Protein AF-A0A096D845-F1 (afdb_monomer_lite)

Foldseek 3Di:
DDDDPDPDDPFQCPDDDDPLVLVVLLVVLLVLLPDPVSLLVVLVVVLVVLPDDDPVLVVLVVVLVVLVVVLVVLVVCVVVVNDDPVSVVSNVVSVVVNVVSVVVNVVSVVVRDDDHSVRSSVVSNVLNPDDCVDPVSSCVSCLQWFDAWADHRFWIWTATLDPPRIDIGGVVVSVVPDPDDDDDDDDDDDDDDDDDDDSPNDDDDDDDSDPSVPPVPPD

Radius of gyration: 27.16 Å; chains: 1; bounding box: 70×55×73 Å

Sequence (219 aa):
MNTKKHKTCTAKHKSVRKIPLENAVVSATMAKVMNDDFVEYIADAVMDLQGKESSELPALRQQLAETERGIENMLNAIQMGIINQSTKQRLDELEERKKEIELHIIQEEIKKPMLSREDVTFWICRFRKLNVSRLEERWRLIDSFVNSVTIFDDYILIAFNYKDGETRLDFSDIESSDLQSVGGPWVSPIRAHPFFNNLQISFESGTEMYYFFLFSAYM

pLDDT: mean 70.37, std 23.32, range [22.81, 98.0]

Organism: NCBI:txid742738

Secondary structure (DSSP, 8-state):
-----------S-S---HHHHHHHHHHHHHHHHH-HHHHHHHHHHHHHHHTSPPTHHHHHHHHHHHHHHHHHHHHHHHHTT---HHHHHHHHHHHHHHHHHHHHHHHHHHTSPPPPHHHHHHHHHHGGG--TTSHHHHHHHHHHHEEEEEE-SS-EEEEESSTT-EEEE-HHHHHTT--------------PPSS--------S------SGGGSTT--

Structure (mmCIF, N/CA/C/O backbone):
data_AF-A0A096D845-F1
#
_entry.id   AF-A0A096D845-F1
#
loop_
_atom_site.group_PDB
_atom_site.id
_atom_site.type_symbol
_atom_site.label_atom_id
_atom_site.label_alt_id
_atom_site.label_comp_id
_atom_site.label_asym_id
_atom_site.label_entity_id
_atom_site.label_seq_id
_atom_site.pdbx_PDB_ins_code
_atom_site.Cartn_x
_atom_site.Cartn_y
_atom_site.Cartn_z
_atom_site.occupancy
_atom_site.B_iso_or_equiv
_atom_site.auth_seq_id
_atom_site.auth_comp_id
_atom_site.auth_asym_id
_atom_site.auth_atom_id
_atom_site.pdbx_PDB_model_num
ATOM 1 N N . MET A 1 1 ? 33.797 -42.023 7.900 1.00 36.41 1 MET A N 1
ATOM 2 C CA . MET A 1 1 ? 34.125 -41.202 6.713 1.00 36.41 1 MET A CA 1
ATOM 3 C C . MET A 1 1 ? 33.089 -40.098 6.602 1.00 36.41 1 MET A C 1
ATOM 5 O O . MET A 1 1 ? 31.912 -40.411 6.518 1.00 36.41 1 MET A O 1
ATOM 9 N N . ASN A 1 2 ? 33.499 -38.833 6.695 1.00 41.31 2 ASN A N 1
ATOM 10 C CA . ASN A 1 2 ? 32.588 -37.688 6.690 1.00 41.31 2 ASN A CA 1
ATOM 11 C C . ASN A 1 2 ? 32.605 -37.056 5.289 1.00 41.31 2 ASN A C 1
ATOM 13 O O . ASN A 1 2 ? 33.520 -36.305 4.954 1.00 41.31 2 ASN A O 1
ATOM 17 N N . THR A 1 3 ? 31.659 -37.431 4.427 1.00 44.62 3 THR A N 1
ATOM 18 C CA . THR A 1 3 ? 31.572 -36.900 3.060 1.00 44.62 3 THR A CA 1
ATOM 19 C C . THR A 1 3 ? 30.919 -35.524 3.098 1.00 44.62 3 THR A C 1
ATOM 21 O O . THR A 1 3 ? 29.693 -35.410 3.154 1.00 44.62 3 THR A O 1
ATOM 24 N N . LYS A 1 4 ? 31.730 -34.462 3.061 1.00 49.72 4 LYS A N 1
ATOM 25 C CA . LYS A 1 4 ? 31.234 -33.110 2.783 1.00 49.72 4 LYS A CA 1
ATOM 26 C C . LYS A 1 4 ? 30.599 -33.120 1.388 1.00 49.72 4 LYS A C 1
ATOM 28 O O . LYS A 1 4 ? 31.308 -33.208 0.389 1.00 49.72 4 LYS A O 1
ATOM 33 N N . LYS A 1 5 ? 29.266 -33.056 1.310 1.00 48.56 5 LYS A N 1
ATOM 34 C CA . LYS A 1 5 ? 28.555 -32.821 0.047 1.00 48.56 5 LYS A CA 1
ATOM 35 C C . LYS A 1 5 ? 28.883 -31.400 -0.416 1.00 48.56 5 LYS A C 1
ATOM 37 O O . LYS A 1 5 ? 28.279 -30.442 0.059 1.00 48.56 5 LYS A O 1
ATOM 42 N N . HIS A 1 6 ? 29.852 -31.254 -1.316 1.00 50.62 6 HIS A N 1
ATOM 43 C CA . HIS A 1 6 ? 30.042 -30.004 -2.044 1.00 50.62 6 HIS A CA 1
ATOM 44 C C . HIS A 1 6 ? 28.824 -29.802 -2.950 1.00 50.62 6 HIS A C 1
ATOM 46 O O . HIS A 1 6 ? 28.624 -30.547 -3.906 1.00 50.62 6 HIS A O 1
ATOM 52 N N . LYS A 1 7 ? 27.977 -28.818 -2.627 1.00 57.47 7 LYS A N 1
ATOM 53 C CA . LYS A 1 7 ? 26.928 -28.352 -3.538 1.00 57.47 7 LYS A CA 1
ATOM 54 C C . LYS A 1 7 ? 27.612 -27.586 -4.672 1.00 57.47 7 LYS A C 1
ATOM 56 O O . LYS A 1 7 ? 27.836 -26.384 -4.567 1.00 57.47 7 LYS A O 1
ATOM 61 N N . THR A 1 8 ? 28.013 -28.288 -5.724 1.00 54.66 8 THR A N 1
ATOM 62 C CA . THR A 1 8 ? 28.521 -27.653 -6.942 1.00 54.66 8 THR A CA 1
ATOM 63 C C . THR A 1 8 ? 27.321 -27.092 -7.697 1.00 54.66 8 THR A C 1
ATOM 65 O O . THR A 1 8 ? 26.507 -27.854 -8.207 1.00 54.66 8 THR A O 1
ATOM 68 N N . CYS A 1 9 ? 27.174 -25.767 -7.739 1.00 55.66 9 CYS A N 1
ATOM 69 C CA . CYS A 1 9 ? 26.164 -25.126 -8.580 1.00 55.66 9 CYS A CA 1
ATOM 70 C C . CYS A 1 9 ? 26.451 -25.465 -10.056 1.00 55.66 9 CYS A C 1
ATOM 72 O O . CYS A 1 9 ? 27.594 -25.322 -10.500 1.00 55.66 9 CYS A O 1
ATOM 74 N N . THR A 1 10 ? 25.452 -25.942 -10.801 1.00 59.28 10 THR A N 1
ATOM 75 C CA . THR A 1 10 ? 25.555 -26.351 -12.218 1.00 59.28 10 THR A CA 1
ATOM 76 C C . THR A 1 10 ? 24.978 -25.327 -13.194 1.00 59.28 10 THR A C 1
ATOM 78 O O . THR A 1 10 ? 24.953 -25.605 -14.387 1.00 59.28 10 THR A O 1
ATOM 81 N N . ALA A 1 11 ? 24.550 -24.158 -12.707 1.00 61.00 11 ALA A N 1
ATOM 82 C CA . ALA A 1 11 ? 24.024 -23.084 -13.545 1.00 61.00 11 ALA A CA 1
ATOM 83 C C . ALA A 1 11 ? 25.035 -22.673 -14.630 1.00 61.00 11 ALA A C 1
ATOM 85 O O . ALA A 1 11 ? 26.245 -22.623 -14.367 1.00 61.00 11 ALA A O 1
ATOM 86 N N . LYS A 1 12 ? 24.543 -22.372 -15.835 1.00 62.72 12 LYS A N 1
ATOM 87 C CA . LYS A 1 12 ? 25.356 -21.921 -16.977 1.00 62.72 12 LYS A CA 1
ATOM 88 C C . LYS A 1 12 ? 25.904 -20.513 -16.735 1.00 62.72 12 LYS A C 1
ATOM 90 O O . LYS A 1 12 ? 27.082 -20.259 -16.976 1.00 6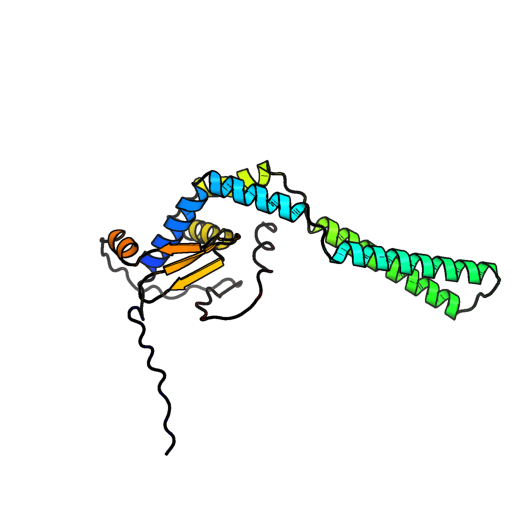2.72 12 LYS A O 1
ATOM 95 N N . HIS A 1 13 ? 25.088 -19.627 -16.163 1.00 61.84 13 HIS A N 1
ATOM 96 C CA . HIS A 1 13 ? 25.433 -18.226 -15.909 1.00 61.84 13 HIS A CA 1
ATOM 97 C C . HIS A 1 13 ? 25.713 -17.972 -14.422 1.00 61.84 13 HIS A C 1
ATOM 99 O O . HIS A 1 13 ? 24.996 -17.255 -13.733 1.00 61.84 13 HIS A O 1
ATOM 105 N N . LYS A 1 14 ? 26.806 -18.555 -13.908 1.00 59.22 14 LYS A N 1
ATOM 106 C CA . LYS A 1 14 ? 27.241 -18.371 -12.502 1.00 59.22 14 LYS A CA 1
ATOM 107 C C . LYS A 1 14 ? 27.693 -16.948 -12.176 1.00 59.22 14 LYS A C 1
ATOM 109 O O . LYS A 1 14 ? 27.788 -16.589 -11.007 1.00 59.22 14 LYS A O 1
ATOM 114 N N . SER A 1 15 ? 28.053 -16.181 -13.200 1.00 60.59 15 SER A N 1
ATOM 115 C CA . SER A 1 15 ? 28.547 -14.815 -13.088 1.00 60.59 15 SER A CA 1
ATOM 116 C C . SER A 1 15 ? 28.015 -14.013 -14.269 1.00 60.59 15 SER A C 1
ATOM 118 O O . SER A 1 15 ? 28.366 -14.290 -15.416 1.00 60.59 15 SER A O 1
ATOM 120 N N . VAL A 1 16 ? 27.149 -13.044 -13.981 1.00 66.94 16 VAL A N 1
ATOM 121 C CA . VAL A 1 16 ? 26.619 -12.084 -14.955 1.00 66.94 16 VAL A CA 1
ATOM 122 C C . VAL A 1 16 ? 27.309 -10.745 -14.721 1.00 66.94 16 VAL A C 1
ATOM 124 O O . VAL A 1 16 ? 27.537 -10.337 -13.579 1.00 66.94 16 VAL A O 1
ATOM 127 N N . ARG A 1 17 ? 27.681 -10.051 -15.801 1.00 72.31 17 ARG A N 1
ATOM 128 C CA . ARG A 1 17 ? 28.326 -8.738 -15.695 1.00 72.31 17 ARG A CA 1
ATOM 129 C C . ARG A 1 17 ? 27.329 -7.720 -15.144 1.00 72.31 17 ARG A C 1
ATOM 131 O O . ARG A 1 17 ? 26.228 -7.578 -15.663 1.00 72.31 17 ARG A O 1
ATOM 138 N N . LYS A 1 18 ? 27.763 -6.979 -14.123 1.00 76.62 18 LYS A N 1
ATOM 139 C CA . LYS A 1 18 ? 26.935 -6.012 -13.392 1.00 76.62 18 LYS A CA 1
ATOM 140 C C . LYS A 1 18 ? 26.349 -4.916 -14.292 1.00 76.62 18 LYS A C 1
ATOM 142 O O . LYS A 1 18 ? 25.142 -4.732 -14.307 1.00 76.62 18 LYS A O 1
ATOM 147 N N . ILE A 1 19 ? 27.192 -4.210 -15.048 1.00 79.88 19 ILE A N 1
ATOM 148 C CA . ILE A 1 19 ? 26.774 -3.013 -15.802 1.00 79.88 19 ILE A CA 1
ATOM 149 C C . ILE A 1 19 ? 25.725 -3.337 -16.886 1.00 79.88 19 ILE A C 1
ATOM 151 O O . ILE A 1 19 ? 24.685 -2.681 -16.885 1.00 79.88 19 ILE A O 1
ATOM 155 N N . PRO A 1 20 ? 25.910 -4.358 -17.752 1.00 77.56 20 PRO A N 1
ATOM 156 C CA . PRO A 1 20 ? 24.896 -4.714 -18.748 1.00 77.56 20 PRO A CA 1
ATOM 157 C C . PRO A 1 20 ? 23.561 -5.123 -18.121 1.00 77.56 20 PRO A C 1
ATOM 159 O O . PRO A 1 20 ? 22.506 -4.736 -18.612 1.00 77.56 20 PRO A O 1
ATOM 162 N N . LEU A 1 21 ? 23.600 -5.845 -16.996 1.00 77.00 21 LEU A N 1
ATOM 163 C CA . LEU A 1 21 ? 22.399 -6.222 -16.254 1.00 77.00 21 LEU A CA 1
ATOM 164 C C . LEU A 1 21 ? 21.657 -4.993 -15.718 1.00 77.00 21 LEU A C 1
ATOM 166 O O . LEU A 1 21 ? 20.456 -4.848 -15.929 1.00 77.00 21 LEU A O 1
ATOM 170 N N . GLU A 1 22 ? 22.371 -4.088 -15.047 1.00 80.06 22 GLU A N 1
ATOM 171 C CA . GLU A 1 22 ? 21.785 -2.857 -14.512 1.00 80.06 22 GLU A CA 1
ATOM 172 C C . GLU A 1 22 ? 21.215 -1.969 -15.625 1.00 80.06 22 GLU A C 1
ATOM 174 O O . GLU A 1 22 ? 20.189 -1.320 -15.424 1.00 80.06 22 GLU A O 1
ATOM 179 N N . ASN A 1 23 ? 21.869 -1.909 -16.788 1.00 84.56 23 ASN A N 1
ATOM 180 C CA . ASN A 1 23 ? 21.381 -1.157 -17.943 1.00 84.56 23 ASN A CA 1
ATOM 181 C C . ASN A 1 23 ? 20.122 -1.808 -18.531 1.00 84.56 23 ASN A C 1
ATOM 183 O O . ASN A 1 23 ? 19.150 -1.106 -18.797 1.00 84.56 23 ASN A O 1
ATOM 187 N N . ALA A 1 24 ? 20.098 -3.136 -18.663 1.00 82.12 24 ALA A N 1
ATOM 188 C CA . ALA A 1 24 ? 18.946 -3.869 -19.181 1.00 82.12 24 ALA A CA 1
ATOM 189 C C . ALA A 1 24 ? 17.704 -3.701 -18.293 1.00 82.12 24 ALA A C 1
ATOM 191 O O . ALA A 1 24 ? 16.625 -3.390 -18.794 1.00 82.12 24 ALA A O 1
ATOM 192 N N . VAL A 1 25 ? 17.861 -3.827 -16.971 1.00 82.25 25 VAL A N 1
ATOM 193 C CA . VAL A 1 25 ? 16.757 -3.653 -16.013 1.00 82.25 25 VAL A CA 1
ATOM 194 C C . VAL A 1 25 ? 16.225 -2.218 -16.040 1.00 82.25 25 VAL A C 1
ATOM 196 O O . VAL A 1 25 ? 15.010 -2.013 -16.088 1.00 82.25 25 VAL A O 1
ATOM 199 N N . VAL A 1 26 ? 17.109 -1.213 -16.060 1.00 87.81 26 VAL A N 1
ATOM 200 C CA . VAL A 1 26 ? 16.708 0.203 -16.143 1.00 87.81 26 VAL A CA 1
ATOM 201 C C . VAL A 1 26 ? 15.976 0.495 -17.450 1.00 87.81 26 VAL A C 1
ATOM 203 O O . VAL A 1 26 ? 14.914 1.113 -17.419 1.00 87.81 26 VAL A O 1
ATOM 206 N N . SER A 1 27 ? 16.492 0.019 -18.583 1.00 89.19 27 SER A N 1
ATOM 207 C CA . SER A 1 27 ? 15.866 0.212 -19.895 1.00 89.19 27 SER A CA 1
ATOM 208 C C . SER A 1 27 ? 14.495 -0.457 -19.982 1.00 89.19 27 SER A C 1
ATOM 210 O O . SER A 1 27 ? 13.534 0.178 -20.414 1.00 89.19 27 SER A O 1
ATOM 212 N N . ALA A 1 28 ? 14.369 -1.702 -19.509 1.00 88.62 28 ALA A N 1
ATOM 213 C CA . ALA A 1 28 ? 13.094 -2.417 -19.476 1.00 88.62 28 ALA A CA 1
ATOM 214 C C . ALA A 1 28 ? 12.063 -1.712 -18.577 1.00 88.62 28 ALA A C 1
ATOM 216 O O . ALA A 1 28 ? 10.896 -1.578 -18.947 1.00 88.62 28 ALA A O 1
ATOM 217 N N . THR A 1 29 ? 12.502 -1.202 -17.424 1.00 87.88 29 THR A N 1
ATOM 218 C CA . THR A 1 29 ? 11.645 -0.446 -16.500 1.00 87.88 29 THR A CA 1
ATOM 219 C C . THR A 1 29 ? 11.201 0.882 -17.111 1.00 87.88 29 THR A C 1
ATOM 221 O O . THR A 1 29 ? 10.021 1.223 -17.061 1.00 87.88 29 THR A O 1
ATOM 224 N N . MET A 1 30 ? 12.115 1.611 -17.757 1.00 91.31 30 MET A N 1
ATOM 225 C CA . MET A 1 30 ? 11.790 2.867 -18.434 1.00 91.31 30 MET A CA 1
ATOM 226 C C . MET A 1 30 ? 10.801 2.651 -19.587 1.00 91.31 30 MET A C 1
ATOM 228 O O . MET A 1 30 ? 9.856 3.423 -19.735 1.00 91.31 30 MET A O 1
ATOM 232 N N . ALA A 1 31 ? 10.964 1.577 -20.365 1.00 91.38 31 ALA A N 1
ATOM 233 C CA . ALA A 1 31 ? 10.034 1.224 -21.437 1.00 91.38 31 ALA A CA 1
ATOM 234 C C . ALA A 1 31 ? 8.608 0.978 -20.915 1.00 91.38 31 ALA A C 1
ATOM 236 O O . ALA A 1 31 ? 7.644 1.394 -21.555 1.00 91.38 31 ALA A O 1
ATOM 237 N N . LYS A 1 32 ? 8.464 0.364 -19.732 1.00 87.94 32 LYS A N 1
ATOM 238 C CA . LYS A 1 32 ? 7.159 0.200 -19.072 1.00 87.94 32 LYS A CA 1
ATOM 239 C C . LYS A 1 32 ? 6.558 1.543 -18.668 1.00 87.94 32 LYS A C 1
ATOM 241 O O . LYS A 1 32 ? 5.426 1.817 -19.032 1.00 87.94 32 LYS A O 1
ATOM 246 N N . VAL A 1 33 ? 7.318 2.404 -17.993 1.00 88.19 33 VAL A N 1
ATOM 247 C CA . VAL A 1 33 ? 6.851 3.734 -17.547 1.00 88.19 33 VAL A CA 1
ATOM 248 C C . VAL A 1 33 ? 6.447 4.649 -18.715 1.00 88.19 33 VAL A C 1
ATOM 250 O O . VAL A 1 33 ? 5.564 5.500 -18.578 1.00 88.19 33 VAL A O 1
ATOM 253 N N . MET A 1 34 ? 7.079 4.482 -19.878 1.00 90.81 34 MET A N 1
ATOM 254 C CA . MET A 1 34 ? 6.725 5.200 -21.107 1.00 90.81 34 MET A CA 1
ATOM 255 C C . MET A 1 34 ? 5.433 4.697 -21.766 1.00 90.81 34 MET A C 1
ATOM 257 O O . MET A 1 34 ? 4.874 5.413 -22.589 1.00 90.81 34 MET A O 1
ATOM 261 N N . ASN A 1 35 ? 4.955 3.499 -21.423 1.00 91.88 35 ASN A N 1
ATOM 262 C CA . ASN A 1 35 ? 3.712 2.952 -21.956 1.00 91.88 35 ASN A CA 1
ATOM 263 C C . ASN A 1 35 ? 2.508 3.545 -21.205 1.00 91.88 35 ASN A C 1
ATOM 265 O O . ASN A 1 35 ? 2.391 3.373 -19.994 1.00 91.88 35 ASN A O 1
ATOM 269 N N . ASP A 1 36 ? 1.611 4.228 -21.918 1.00 90.94 36 ASP A N 1
ATOM 270 C CA . ASP A 1 36 ? 0.414 4.840 -21.332 1.00 90.94 36 ASP A CA 1
ATOM 271 C C . ASP A 1 36 ? -0.554 3.799 -20.745 1.00 90.94 36 ASP A C 1
ATOM 273 O O . ASP A 1 36 ? -1.050 4.009 -19.642 1.00 90.94 36 ASP A O 1
ATOM 277 N N . ASP A 1 37 ? -0.726 2.633 -21.379 1.00 90.50 37 ASP A N 1
ATOM 278 C CA . ASP A 1 37 ? -1.593 1.558 -20.866 1.00 90.50 37 ASP A CA 1
ATOM 279 C C . ASP A 1 37 ? -1.131 1.074 -19.484 1.00 90.50 37 ASP A C 1
ATOM 281 O O . ASP A 1 37 ? -1.932 0.733 -18.615 1.00 90.50 37 ASP A O 1
ATOM 285 N N . PHE A 1 38 ? 0.187 1.062 -19.264 1.00 86.94 38 PHE A N 1
ATOM 286 C CA . PHE A 1 38 ? 0.769 0.698 -17.978 1.00 86.94 38 PHE A CA 1
ATOM 287 C C . PHE A 1 38 ? 0.490 1.753 -16.902 1.00 86.94 38 PHE A C 1
ATOM 289 O O . PHE A 1 38 ? 0.192 1.403 -15.759 1.00 86.94 38 PHE A O 1
ATOM 296 N N . VAL A 1 39 ? 0.573 3.036 -17.261 1.00 87.50 39 VAL A N 1
ATOM 297 C CA . VAL A 1 39 ? 0.268 4.141 -16.343 1.00 87.50 39 VAL A CA 1
ATOM 298 C C . VAL A 1 39 ? -1.205 4.114 -15.946 1.00 87.50 39 VAL A C 1
ATOM 300 O O . VAL A 1 39 ? -1.503 4.177 -14.754 1.00 87.50 39 VAL A O 1
ATOM 303 N N . GLU A 1 40 ? -2.105 3.953 -16.917 1.00 89.81 40 GLU A N 1
ATOM 304 C CA . GLU A 1 40 ? -3.546 3.855 -16.669 1.00 89.81 40 GLU A CA 1
ATOM 305 C C . GLU A 1 40 ? -3.881 2.645 -15.789 1.00 89.81 40 GLU A C 1
ATOM 307 O O . GLU A 1 40 ? -4.635 2.778 -14.826 1.00 89.81 40 GLU A O 1
ATOM 312 N N . TYR A 1 41 ? -3.249 1.494 -16.038 1.00 87.44 41 TYR A N 1
ATOM 313 C CA . TYR A 1 41 ? -3.423 0.305 -15.205 1.00 87.44 41 TYR A CA 1
ATOM 314 C C . TYR A 1 41 ? -3.000 0.533 -13.749 1.00 87.44 41 TYR A C 1
ATOM 316 O O . TYR A 1 41 ? -3.719 0.140 -12.830 1.00 87.44 41 TYR A O 1
ATOM 324 N N . ILE A 1 42 ? -1.840 1.162 -13.507 1.00 81.94 42 ILE A N 1
ATOM 325 C CA . ILE A 1 42 ? -1.421 1.478 -12.134 1.00 81.94 42 ILE A CA 1
ATOM 326 C C . ILE A 1 42 ? -2.407 2.458 -11.501 1.00 81.94 42 ILE A C 1
ATOM 328 O O . ILE A 1 42 ? -2.774 2.275 -10.343 1.00 81.94 42 ILE A O 1
ATOM 332 N N . ALA A 1 43 ? -2.842 3.478 -12.239 1.00 84.06 43 ALA A N 1
ATOM 333 C CA . ALA A 1 43 ? -3.798 4.448 -11.733 1.00 84.06 43 ALA A CA 1
ATOM 334 C C . ALA A 1 43 ? -5.116 3.766 -11.323 1.00 84.06 43 ALA A C 1
ATOM 336 O O . ALA A 1 43 ? -5.576 3.985 -10.204 1.00 84.06 43 ALA A O 1
ATOM 337 N N . ASP A 1 44 ? -5.663 2.869 -12.151 1.00 84.75 44 ASP A N 1
ATOM 338 C CA . ASP A 1 44 ? -6.844 2.058 -11.817 1.00 84.75 44 ASP A CA 1
ATOM 339 C C . ASP A 1 44 ? -6.608 1.199 -10.574 1.00 84.75 44 ASP A C 1
ATOM 341 O O . ASP A 1 44 ? -7.392 1.241 -9.626 1.00 84.75 44 ASP A O 1
ATOM 345 N N . ALA A 1 45 ? -5.487 0.476 -10.530 1.00 80.81 45 ALA A N 1
ATOM 346 C CA . ALA A 1 45 ? -5.153 -0.389 -9.406 1.00 80.81 45 ALA A CA 1
ATOM 347 C C . ALA A 1 45 ? -5.005 0.391 -8.088 1.00 80.81 45 ALA A C 1
ATOM 349 O O . ALA A 1 45 ? -5.440 -0.089 -7.041 1.00 80.81 45 ALA A O 1
ATOM 350 N N . VAL A 1 46 ? -4.416 1.591 -8.117 1.00 78.06 46 VAL A N 1
ATOM 351 C CA . VAL A 1 46 ? -4.286 2.452 -6.931 1.00 78.06 46 VAL A CA 1
ATOM 352 C C . VAL A 1 46 ? -5.654 2.965 -6.483 1.00 78.06 46 VAL A C 1
ATOM 354 O O . VAL A 1 46 ? -5.943 2.893 -5.288 1.00 78.06 46 VAL A O 1
ATOM 357 N N . MET A 1 47 ? -6.517 3.407 -7.405 1.00 80.81 47 MET A N 1
ATOM 358 C CA . MET A 1 47 ? -7.881 3.838 -7.060 1.00 80.81 47 MET A CA 1
ATOM 359 C C . MET A 1 47 ? -8.689 2.687 -6.436 1.00 80.81 47 MET A C 1
ATOM 361 O O . MET A 1 47 ? -9.314 2.859 -5.387 1.00 80.81 47 MET A O 1
ATOM 365 N N . ASP A 1 48 ? -8.603 1.485 -7.012 1.00 79.69 48 ASP A N 1
ATOM 366 C CA . ASP A 1 48 ? -9.248 0.274 -6.490 1.00 79.69 48 ASP A CA 1
ATOM 367 C C . ASP A 1 48 ? -8.725 -0.127 -5.103 1.00 79.69 48 ASP A C 1
ATOM 369 O O . ASP A 1 48 ? -9.467 -0.674 -4.282 1.00 79.69 48 ASP A O 1
ATOM 373 N N . LEU A 1 49 ? -7.438 0.102 -4.828 1.00 72.06 49 LEU A N 1
ATOM 374 C CA . LEU A 1 49 ? -6.840 -0.137 -3.513 1.00 72.06 49 LEU A CA 1
ATOM 375 C C . LEU A 1 49 ? -7.286 0.907 -2.486 1.00 72.06 49 LEU A C 1
ATOM 377 O O . LEU A 1 49 ? -7.550 0.544 -1.340 1.00 72.06 49 LEU A O 1
ATOM 381 N N . GLN A 1 50 ? -7.414 2.176 -2.878 1.00 63.94 50 GLN A N 1
ATOM 382 C CA . GLN A 1 50 ? -7.904 3.240 -1.997 1.00 63.94 50 GLN A CA 1
ATOM 383 C C . GLN A 1 50 ? -9.379 3.065 -1.631 1.00 63.94 50 GLN A C 1
ATOM 385 O O . GLN A 1 50 ? -9.761 3.360 -0.499 1.00 63.94 50 GLN A O 1
ATOM 390 N N . GLY A 1 51 ? -10.186 2.512 -2.540 1.00 64.25 51 GLY A N 1
ATOM 391 C CA . GLY A 1 51 ? -11.583 2.160 -2.275 1.00 64.25 51 GLY A CA 1
ATOM 392 C C . GLY A 1 51 ? -11.776 0.996 -1.293 1.00 64.25 51 GLY A C 1
ATOM 393 O O . GLY A 1 51 ? -12.893 0.769 -0.828 1.00 64.25 51 GLY A O 1
ATOM 394 N N . LYS A 1 52 ? -10.715 0.251 -0.952 1.00 66.06 52 LYS A N 1
ATOM 395 C CA . LYS A 1 52 ? -10.776 -0.858 0.010 1.00 66.06 52 LYS A CA 1
ATOM 396 C C . LYS A 1 52 ? -10.493 -0.350 1.426 1.00 66.06 52 LYS A C 1
ATOM 398 O O . LYS A 1 52 ? -9.405 0.149 1.741 1.00 66.06 52 LYS A O 1
ATOM 403 N N . GLU A 1 53 ? -11.482 -0.500 2.306 1.00 60.19 53 GLU A N 1
ATOM 404 C CA . GLU A 1 53 ? -11.338 -0.174 3.727 1.00 60.19 53 GLU A CA 1
ATOM 405 C C . GLU A 1 53 ? -10.204 -1.002 4.363 1.00 60.19 53 GLU A C 1
ATOM 407 O O . GLU A 1 53 ? -9.945 -2.142 3.974 1.00 60.19 53 GLU A O 1
ATOM 412 N N . SER A 1 54 ? -9.482 -0.403 5.319 1.00 63.59 54 SER A N 1
ATOM 413 C CA . SER A 1 54 ? -8.514 -1.149 6.141 1.00 63.59 54 SER A CA 1
ATOM 414 C C . SER A 1 54 ? -9.298 -2.145 6.991 1.00 63.59 54 SER A C 1
ATOM 416 O O . SER A 1 54 ? -10.317 -1.754 7.552 1.00 63.59 54 SER A O 1
ATOM 418 N N . SER A 1 55 ? -8.842 -3.390 7.144 1.00 66.62 55 SER A N 1
ATOM 419 C CA . SER A 1 55 ? -9.472 -4.341 8.079 1.00 66.62 55 SER A CA 1
ATOM 420 C C . SER A 1 55 ? -9.484 -3.825 9.523 1.00 66.62 55 SER A C 1
ATOM 422 O O . SER A 1 55 ? -10.331 -4.224 10.319 1.00 66.62 55 SER A O 1
ATOM 424 N N . GLU A 1 56 ? -8.569 -2.906 9.836 1.00 77.44 56 GLU A N 1
ATOM 425 C CA . GLU A 1 56 ? -8.359 -2.348 11.169 1.00 77.44 56 GLU A CA 1
ATOM 426 C C . GLU A 1 56 ? -9.423 -1.316 11.570 1.00 77.44 56 GLU A C 1
ATOM 428 O O . GLU A 1 56 ? -9.833 -1.276 12.728 1.00 77.44 56 GLU A O 1
ATOM 433 N N . LEU A 1 57 ? -9.926 -0.501 10.632 1.00 83.62 57 LEU A N 1
ATOM 434 C CA . LEU A 1 57 ? -10.894 0.559 10.952 1.00 83.62 57 LEU A CA 1
ATOM 435 C C . LEU A 1 57 ? -12.234 0.013 11.476 1.00 83.62 57 LEU A C 1
ATOM 437 O O . LEU A 1 57 ? -12.698 0.499 12.512 1.00 83.62 57 LEU A O 1
ATOM 441 N N . PRO A 1 58 ? -12.851 -1.013 10.855 1.00 87.25 58 PRO A N 1
ATOM 442 C CA . PRO A 1 58 ? -14.041 -1.656 11.403 1.00 87.25 58 PRO A CA 1
ATOM 443 C C . PRO A 1 58 ? -13.809 -2.242 12.797 1.00 87.25 58 PRO A C 1
ATOM 445 O O . PRO A 1 58 ? -14.668 -2.108 13.669 1.00 87.25 58 PRO A O 1
ATOM 448 N N . ALA A 1 59 ? -12.644 -2.854 13.031 1.00 90.50 59 ALA A N 1
ATOM 449 C CA . ALA A 1 59 ? -12.300 -3.431 14.326 1.00 90.50 59 ALA A CA 1
ATOM 450 C C . ALA A 1 59 ? -12.170 -2.349 15.412 1.00 90.50 59 ALA A C 1
ATOM 452 O O . ALA A 1 59 ? -12.755 -2.487 16.486 1.00 90.50 59 ALA A O 1
ATOM 453 N N . LEU A 1 60 ? -11.480 -1.242 15.120 1.00 91.56 60 LEU A N 1
ATOM 454 C CA . LEU A 1 60 ? -11.352 -0.103 16.034 1.00 91.56 60 LEU A CA 1
ATOM 455 C C . LEU A 1 60 ? -12.711 0.552 16.331 1.00 91.56 60 LEU A C 1
ATOM 457 O O . LEU A 1 60 ? -13.010 0.852 17.485 1.00 91.56 60 LEU A O 1
ATOM 461 N N . ARG A 1 61 ? -13.576 0.712 15.319 1.00 92.62 61 ARG A N 1
ATOM 462 C CA . ARG A 1 61 ? -14.945 1.234 15.501 1.00 92.62 61 ARG A CA 1
ATOM 463 C C . ARG A 1 61 ? -15.798 0.323 16.382 1.00 92.62 61 ARG A C 1
ATOM 465 O O . ARG A 1 61 ? -16.539 0.812 17.232 1.00 92.62 61 ARG A O 1
ATOM 472 N N . GLN A 1 62 ? -15.668 -0.992 16.221 1.00 94.88 62 GLN A N 1
ATOM 473 C CA . GLN A 1 62 ? -16.344 -1.960 17.080 1.00 94.88 62 GLN A CA 1
ATOM 474 C C . GLN A 1 62 ? -15.851 -1.864 18.534 1.00 94.88 62 GLN A C 1
ATOM 476 O O . GLN A 1 62 ? -16.669 -1.814 19.453 1.00 94.88 62 GLN A O 1
ATOM 481 N N . GLN A 1 63 ? -14.534 -1.772 18.752 1.00 95.31 63 GLN A N 1
ATOM 482 C CA . GLN A 1 63 ? -13.951 -1.597 20.090 1.00 95.31 63 GLN A CA 1
ATOM 483 C C . GLN A 1 63 ? -14.389 -0.284 20.753 1.00 95.31 63 GLN A C 1
ATOM 485 O O . GLN A 1 63 ? -14.653 -0.257 21.960 1.00 95.31 63 GLN A O 1
ATOM 490 N N . LEU A 1 64 ? -14.506 0.797 19.974 1.00 97.50 64 LEU A N 1
ATOM 491 C CA . LEU A 1 64 ? -15.036 2.074 20.446 1.00 97.50 64 LEU A CA 1
ATOM 492 C C . LEU A 1 64 ? -16.484 1.912 20.926 1.00 97.50 64 LEU A C 1
ATOM 494 O O . LEU A 1 64 ? -16.783 2.240 22.073 1.00 97.50 64 LEU A O 1
ATOM 498 N N . ALA A 1 65 ? -17.352 1.315 20.103 1.00 97.50 65 ALA A N 1
ATOM 499 C CA . ALA A 1 65 ? -18.757 1.091 20.445 1.00 97.50 65 ALA A CA 1
ATOM 500 C C . ALA A 1 65 ? -18.935 0.202 21.693 1.00 97.50 65 ALA A C 1
ATOM 502 O O . ALA A 1 65 ? -19.835 0.417 22.507 1.00 97.50 65 ALA A O 1
ATOM 503 N N . GLU A 1 66 ? -18.081 -0.808 21.871 1.00 97.44 66 GLU A N 1
ATOM 504 C CA . GLU A 1 66 ? -18.069 -1.647 23.074 1.00 97.44 66 GLU A CA 1
ATOM 505 C C . GLU A 1 66 ? -17.614 -0.879 24.319 1.00 97.44 66 GLU A C 1
ATOM 507 O O . GLU A 1 66 ? -18.215 -1.026 25.387 1.00 97.44 66 GLU A O 1
ATOM 512 N N . THR A 1 67 ? -16.593 -0.030 24.183 1.00 97.69 67 THR A N 1
ATOM 513 C CA . THR A 1 67 ? -16.087 0.814 25.273 1.00 97.69 67 THR A CA 1
ATOM 514 C C . THR A 1 67 ? -17.133 1.843 25.703 1.00 97.69 67 THR A C 1
ATOM 516 O O . THR A 1 67 ? -17.387 1.987 26.898 1.00 97.69 67 THR A O 1
ATOM 519 N N . GLU A 1 68 ? -17.808 2.493 24.752 1.00 97.75 68 GLU A N 1
ATOM 520 C CA . GLU A 1 68 ? -18.893 3.447 25.018 1.00 97.75 68 GLU A CA 1
ATOM 521 C C . GLU A 1 68 ? -20.077 2.794 25.732 1.00 97.75 68 GLU A C 1
ATOM 523 O O . GLU A 1 68 ? -20.582 3.339 26.713 1.00 97.75 68 GLU A O 1
ATOM 528 N N . ARG A 1 69 ? -20.456 1.578 25.325 1.00 97.81 69 ARG A N 1
ATOM 529 C CA . ARG A 1 69 ? -21.469 0.789 26.039 1.00 97.81 69 ARG A CA 1
ATOM 530 C C . ARG A 1 69 ? -21.024 0.452 27.464 1.00 97.81 69 ARG A C 1
ATOM 532 O O . ARG A 1 69 ? -21.829 0.458 28.391 1.00 97.81 69 ARG A O 1
ATOM 539 N N . GLY A 1 70 ? -19.737 0.161 27.654 1.00 96.50 70 GLY A N 1
ATOM 540 C CA . GLY A 1 70 ? -19.141 -0.017 28.976 1.00 96.50 70 GLY A CA 1
ATOM 541 C C . GLY A 1 70 ? -19.303 1.225 29.854 1.00 96.50 70 GLY A C 1
ATOM 542 O O . GLY A 1 70 ? -19.727 1.104 31.001 1.00 96.50 70 GLY A O 1
ATOM 543 N N . ILE A 1 71 ? -19.019 2.409 29.307 1.00 97.00 71 ILE A N 1
ATOM 544 C CA . ILE A 1 71 ? -19.185 3.697 29.996 1.00 97.00 71 ILE A CA 1
ATOM 545 C C . ILE A 1 71 ? -20.657 3.925 30.356 1.00 97.00 71 ILE A C 1
ATOM 547 O O . ILE A 1 71 ? -20.962 4.215 31.511 1.00 97.00 71 ILE A O 1
ATOM 551 N N . GLU A 1 72 ? -21.577 3.723 29.411 1.00 97.06 72 GLU A N 1
ATOM 552 C CA . GLU A 1 72 ? -23.020 3.859 29.642 1.00 97.06 72 GLU A CA 1
ATOM 553 C C . GLU A 1 72 ? -23.501 2.952 30.786 1.00 97.06 72 GLU A C 1
A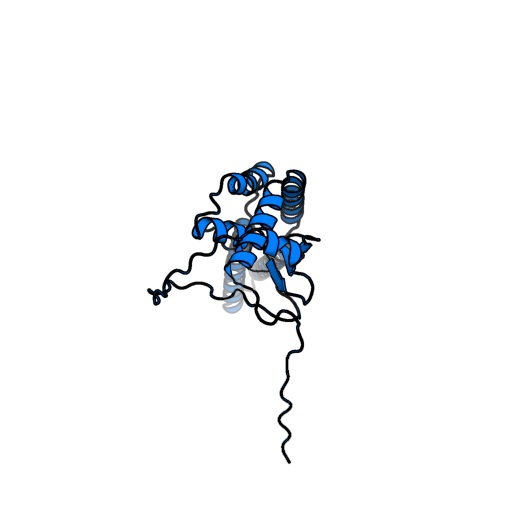TOM 555 O O . GLU A 1 72 ? -24.218 3.395 31.684 1.00 97.06 72 GLU A O 1
ATOM 560 N N . ASN A 1 73 ? -23.029 1.704 30.829 1.00 94.75 73 ASN A N 1
ATOM 561 C CA . ASN A 1 73 ? -23.344 0.775 31.914 1.00 94.75 73 ASN A CA 1
ATOM 562 C C . ASN A 1 73 ? -22.843 1.271 33.279 1.00 94.75 73 ASN A C 1
ATOM 564 O O . ASN A 1 73 ? -23.559 1.156 34.277 1.00 94.75 73 ASN A O 1
ATOM 568 N N . MET A 1 74 ? -21.636 1.841 33.334 1.00 94.56 74 MET A N 1
ATOM 569 C CA . MET A 1 74 ? -21.095 2.423 34.566 1.00 94.56 74 MET A CA 1
ATOM 570 C C . MET A 1 74 ? -21.916 3.637 35.017 1.00 94.56 74 MET A C 1
ATOM 572 O O . MET A 1 74 ? -22.220 3.763 36.204 1.00 94.56 74 MET A O 1
ATOM 576 N N . LEU A 1 75 ? -22.337 4.493 34.083 1.00 93.62 75 LEU A N 1
ATOM 577 C CA . LEU A 1 75 ? -23.200 5.641 34.373 1.00 93.62 75 LEU A CA 1
ATOM 578 C C . LEU A 1 75 ? -24.579 5.204 34.885 1.00 93.62 75 LEU A C 1
ATOM 580 O O . LEU A 1 75 ? -25.077 5.769 35.858 1.00 93.62 75 LEU A O 1
ATOM 584 N N . ASN A 1 76 ? -25.164 4.158 34.302 1.00 94.31 76 ASN A N 1
ATOM 585 C CA . ASN A 1 76 ? -26.428 3.588 34.770 1.00 94.31 76 ASN A CA 1
ATOM 586 C C . ASN A 1 76 ? -26.306 3.021 36.198 1.00 94.31 76 ASN A C 1
ATOM 588 O O . ASN A 1 76 ? -27.177 3.254 37.036 1.00 94.31 76 ASN A O 1
ATOM 592 N N . ALA A 1 77 ? -25.200 2.344 36.526 1.00 90.44 77 ALA A N 1
ATOM 593 C CA . ALA A 1 77 ? -24.943 1.862 37.888 1.00 90.44 77 ALA A CA 1
ATOM 594 C C . ALA A 1 77 ? -24.812 3.014 38.905 1.00 90.44 77 ALA A C 1
ATOM 596 O O . ALA A 1 77 ? -25.338 2.928 40.018 1.00 90.44 77 ALA A O 1
ATOM 597 N N . ILE A 1 78 ? -24.167 4.115 38.507 1.00 90.88 78 ILE A N 1
ATOM 598 C CA . ILE A 1 78 ? -24.057 5.343 39.307 1.00 90.88 78 ILE A CA 1
ATOM 599 C C . ILE A 1 78 ? -25.443 5.951 39.563 1.00 90.88 78 ILE A C 1
ATOM 601 O O . ILE A 1 78 ? -25.741 6.319 40.698 1.00 90.88 78 ILE A O 1
ATOM 605 N N . GLN A 1 79 ? -26.314 6.008 38.549 1.00 89.25 79 GLN A N 1
ATOM 606 C CA . GLN A 1 79 ? -27.691 6.505 38.695 1.00 89.25 79 GLN A CA 1
ATOM 607 C C . GLN A 1 79 ? -28.523 5.665 39.674 1.00 89.25 79 GLN A C 1
ATOM 609 O O . GLN A 1 79 ? -29.347 6.208 40.406 1.00 89.25 79 GLN A O 1
ATOM 614 N N . MET A 1 80 ? -28.273 4.354 39.739 1.00 93.31 80 MET A N 1
ATOM 615 C CA . MET A 1 80 ? -28.884 3.457 40.728 1.00 93.31 80 MET A CA 1
ATOM 616 C C . MET A 1 80 ? -28.293 3.602 42.144 1.00 93.31 80 MET A C 1
ATOM 618 O O . MET A 1 80 ? -28.724 2.905 43.062 1.00 93.31 80 MET A O 1
ATOM 622 N N . GLY A 1 81 ? -27.311 4.487 42.339 1.00 90.12 81 GLY A N 1
ATOM 623 C CA . GLY A 1 81 ? -26.663 4.743 43.626 1.00 90.12 81 GLY A CA 1
ATOM 624 C C . GLY A 1 81 ? -25.478 3.825 43.941 1.00 90.12 81 GLY A C 1
ATOM 625 O O . GLY A 1 81 ? -24.971 3.857 45.062 1.00 90.12 81 GLY A O 1
ATOM 626 N N . ILE A 1 82 ? -25.001 3.019 42.983 1.00 88.25 82 ILE A N 1
ATOM 627 C CA . ILE A 1 82 ? -23.834 2.140 43.162 1.00 88.25 82 ILE A CA 1
ATOM 628 C C . ILE A 1 82 ? -22.561 2.929 42.840 1.00 88.25 82 ILE A C 1
ATOM 630 O O . ILE A 1 82 ? -21.984 2.827 41.757 1.00 88.25 82 ILE A O 1
ATOM 634 N N . ILE A 1 83 ? -22.117 3.740 43.799 1.00 89.88 83 ILE A N 1
ATOM 635 C CA . ILE A 1 83 ? -20.912 4.565 43.668 1.00 89.88 83 ILE A CA 1
ATOM 636 C C . ILE A 1 83 ? -19.900 4.138 44.727 1.00 89.88 83 ILE A C 1
ATOM 638 O O . ILE A 1 83 ? -20.136 4.279 45.926 1.00 89.88 83 ILE A O 1
ATOM 642 N N . ASN A 1 84 ? -18.753 3.628 44.287 1.00 90.62 84 ASN A N 1
ATOM 643 C CA . ASN A 1 84 ? -17.615 3.329 45.149 1.00 90.62 84 ASN A CA 1
ATOM 644 C C . ASN A 1 84 ? -16.293 3.619 44.409 1.00 90.62 84 ASN A C 1
ATOM 646 O O . ASN A 1 84 ? -16.282 4.020 43.241 1.00 90.62 84 ASN A O 1
ATOM 650 N N . GLN A 1 85 ? -15.168 3.422 45.096 1.00 91.81 85 GLN A N 1
ATOM 651 C CA . GLN A 1 85 ? -13.842 3.680 44.532 1.00 91.81 85 GLN A CA 1
ATOM 652 C C . GLN A 1 85 ? -13.542 2.834 43.281 1.00 91.81 85 GLN A C 1
ATOM 654 O O . GLN A 1 85 ? -12.942 3.353 42.342 1.00 91.81 85 GLN A O 1
ATOM 659 N N . SER A 1 86 ? -13.973 1.567 43.235 1.00 89.56 86 SER A N 1
ATOM 660 C CA . SER A 1 86 ? -13.724 0.699 42.078 1.00 89.56 86 SER A CA 1
ATOM 661 C C . SER A 1 86 ? -14.589 1.069 40.871 1.00 89.56 86 SER A C 1
ATOM 663 O O . SER A 1 86 ? -14.100 1.007 39.746 1.00 89.56 86 SER A O 1
ATOM 665 N N . THR A 1 87 ? -15.825 1.539 41.079 1.00 90.75 87 THR A N 1
ATOM 666 C CA . THR A 1 87 ? -16.692 2.081 40.019 1.00 90.75 87 THR A CA 1
ATOM 667 C C . THR A 1 87 ? -16.034 3.285 39.345 1.00 90.75 87 THR A C 1
ATOM 669 O O . THR A 1 87 ? -16.012 3.361 38.118 1.00 90.75 87 THR A O 1
ATOM 672 N N . LYS A 1 88 ? -15.445 4.199 40.133 1.00 92.25 88 LYS A N 1
ATOM 673 C CA . LYS A 1 88 ? -14.718 5.361 39.602 1.00 92.25 88 LYS A CA 1
ATOM 674 C C . LYS A 1 88 ? -13.484 4.938 38.806 1.00 92.25 88 LYS A C 1
ATOM 676 O O . LYS A 1 88 ? -13.345 5.338 37.660 1.00 92.25 88 LYS A O 1
ATOM 681 N N . GLN A 1 89 ? -12.632 4.092 39.388 1.00 94.88 89 GLN A N 1
ATOM 682 C CA . GLN A 1 89 ? -11.421 3.616 38.716 1.00 94.88 89 GLN A CA 1
ATOM 683 C C . GLN A 1 89 ? -11.748 2.943 37.378 1.00 94.88 89 GLN A C 1
ATOM 685 O O . GLN A 1 89 ? -11.081 3.187 36.377 1.00 94.88 89 GLN A O 1
ATOM 690 N N . ARG A 1 90 ? -12.801 2.120 37.342 1.00 94.69 90 ARG A N 1
ATOM 691 C CA . ARG A 1 90 ? -13.214 1.450 36.112 1.00 94.69 90 ARG A CA 1
ATOM 692 C C . ARG A 1 90 ? -13.737 2.426 35.056 1.00 94.69 90 ARG A C 1
ATOM 694 O O . ARG A 1 90 ? -13.501 2.199 33.873 1.00 94.69 90 ARG A O 1
ATOM 701 N N . LEU A 1 91 ? -14.446 3.478 35.466 1.00 96.12 91 LEU A N 1
ATOM 702 C CA . LEU A 1 91 ? -14.886 4.533 34.555 1.00 96.12 91 LEU A CA 1
ATOM 703 C C . LEU A 1 91 ? -13.681 5.287 33.972 1.00 96.12 91 LEU A C 1
ATOM 705 O O . LEU A 1 91 ? -13.598 5.409 32.755 1.00 96.12 91 LEU A O 1
ATOM 709 N N . ASP A 1 92 ? -12.714 5.673 34.811 1.00 96.44 92 ASP A N 1
ATOM 710 C CA . ASP A 1 92 ? -11.476 6.339 34.379 1.00 96.44 92 ASP A CA 1
ATOM 711 C C . ASP A 1 92 ? -10.703 5.475 33.352 1.00 96.44 92 ASP A C 1
ATOM 713 O O . ASP A 1 92 ? -10.257 5.969 32.318 1.00 96.44 92 ASP A O 1
ATOM 717 N N . GLU A 1 93 ? -10.599 4.158 33.582 1.00 97.12 93 GLU A N 1
ATOM 718 C CA . GLU A 1 93 ? -9.976 3.211 32.639 1.00 97.12 93 GLU A CA 1
ATOM 719 C C . GLU A 1 93 ? -10.701 3.129 31.287 1.00 97.12 93 GLU A C 1
ATOM 721 O O . GLU A 1 93 ? -10.064 2.946 30.247 1.00 97.12 93 GLU A O 1
ATOM 726 N N . LEU A 1 94 ? -12.036 3.179 31.294 1.00 98.00 94 LEU A N 1
ATOM 727 C CA . LEU A 1 94 ? -12.836 3.125 30.072 1.00 98.00 94 LEU A CA 1
ATOM 728 C C . LEU A 1 94 ? -12.742 4.436 29.290 1.00 98.00 94 LEU A C 1
ATOM 730 O O . LEU A 1 94 ? -12.625 4.395 28.067 1.00 98.00 94 LEU A O 1
ATOM 734 N N . GLU A 1 95 ? -12.751 5.580 29.975 1.00 97.50 95 GLU A N 1
ATOM 735 C CA . GLU A 1 95 ? -12.561 6.889 29.347 1.00 97.50 95 GLU A CA 1
ATOM 736 C C . GLU A 1 95 ? -11.170 7.027 28.726 1.00 97.50 95 GLU A C 1
ATOM 738 O O . GLU A 1 95 ? -11.041 7.538 27.614 1.00 97.50 95 GLU A O 1
ATOM 743 N N . GLU A 1 96 ? -10.129 6.536 29.399 1.00 97.94 96 GLU A N 1
ATOM 744 C CA . GLU A 1 96 ? -8.776 6.564 28.844 1.00 97.94 96 GLU A CA 1
ATOM 745 C C . GLU A 1 96 ? -8.647 5.642 27.626 1.00 97.94 96 GLU A C 1
ATOM 747 O O . GLU A 1 96 ? -8.144 6.060 26.583 1.00 97.94 96 GLU A O 1
ATOM 752 N N . ARG A 1 97 ? -9.204 4.425 27.703 1.00 96.88 97 ARG A N 1
ATOM 753 C CA . ARG A 1 97 ? -9.248 3.508 26.555 1.00 96.88 97 ARG A CA 1
ATOM 754 C C . ARG A 1 97 ? -10.024 4.100 25.377 1.00 96.88 97 ARG A C 1
ATOM 756 O O . ARG A 1 97 ? -9.621 3.910 24.234 1.00 96.88 97 ARG A O 1
ATOM 763 N N . LYS A 1 98 ? -11.117 4.828 25.632 1.00 97.75 98 LYS A N 1
ATOM 764 C CA . LYS A 1 98 ? -11.866 5.530 24.582 1.00 97.75 98 LYS A CA 1
ATOM 765 C C . LYS A 1 98 ? -10.970 6.531 23.846 1.00 97.75 98 LYS A C 1
ATOM 767 O O . LYS A 1 98 ? -10.908 6.477 22.621 1.00 97.75 98 LYS A O 1
ATOM 772 N N . LYS A 1 99 ? -10.240 7.384 24.573 1.00 97.25 99 LYS A N 1
ATOM 773 C CA . LYS A 1 99 ? -9.313 8.360 23.968 1.00 97.25 99 LYS A CA 1
ATOM 774 C C . LYS A 1 99 ? -8.216 7.683 23.149 1.00 97.25 99 LYS A C 1
ATOM 776 O O . LYS A 1 99 ? -7.879 8.159 22.069 1.00 97.25 99 LYS A O 1
ATOM 781 N N . GLU A 1 100 ? -7.665 6.581 23.656 1.00 96.75 100 GLU A N 1
ATOM 782 C CA . GLU A 1 100 ? -6.645 5.799 22.953 1.00 96.75 100 GLU A CA 1
ATOM 783 C C . GLU A 1 100 ? -7.189 5.261 21.620 1.00 96.75 100 GLU A C 1
ATOM 785 O O . GLU A 1 100 ? -6.591 5.501 20.570 1.00 96.75 100 GLU A O 1
ATOM 790 N N . ILE A 1 101 ? -8.362 4.618 21.630 1.00 95.94 101 ILE A N 1
ATOM 791 C CA . ILE A 1 101 ? -9.001 4.084 20.416 1.00 95.94 101 ILE A CA 1
ATOM 792 C C . ILE A 1 101 ? -9.333 5.204 19.418 1.00 95.94 101 ILE A C 1
ATOM 794 O O . ILE A 1 101 ? -9.065 5.054 18.227 1.00 95.94 101 ILE A O 1
ATOM 798 N N . GLU A 1 102 ? -9.878 6.336 19.875 1.00 95.00 102 GLU A N 1
ATOM 799 C CA . GLU A 1 102 ? -10.168 7.495 19.016 1.00 95.00 102 GLU A CA 1
ATOM 800 C C . GLU A 1 102 ? -8.903 8.028 18.331 1.00 95.00 102 GLU A C 1
ATOM 802 O O . GLU A 1 102 ? -8.905 8.299 17.129 1.00 95.00 102 GLU A O 1
ATOM 807 N N . LEU A 1 103 ? -7.796 8.118 19.071 1.00 93.44 103 LEU A N 1
ATOM 808 C CA . LEU A 1 103 ? -6.507 8.532 18.528 1.00 93.44 103 LEU A CA 1
ATOM 809 C C . LEU A 1 103 ? -5.996 7.535 17.477 1.00 93.44 103 LEU A C 1
ATOM 811 O O . LEU A 1 103 ? -5.513 7.958 16.425 1.00 93.44 103 LEU A O 1
ATOM 815 N N . HIS A 1 104 ? -6.144 6.230 17.715 1.00 88.12 104 HIS A N 1
ATOM 816 C CA . HIS A 1 104 ? -5.788 5.194 16.741 1.00 88.12 104 HIS A CA 1
ATOM 817 C C . HIS A 1 104 ? -6.630 5.261 15.463 1.00 88.12 104 HIS A C 1
ATOM 819 O O . HIS A 1 104 ? -6.076 5.111 14.374 1.00 88.12 104 HIS A O 1
ATOM 825 N N . ILE A 1 105 ? -7.936 5.528 15.574 1.00 88.19 105 ILE A N 1
ATOM 826 C CA . ILE A 1 105 ? -8.816 5.728 14.412 1.00 88.19 105 ILE A CA 1
ATOM 827 C C . ILE A 1 105 ? -8.318 6.910 13.579 1.00 88.19 105 ILE A C 1
ATOM 829 O O . ILE A 1 105 ? -8.094 6.754 12.382 1.00 88.19 105 ILE A O 1
ATOM 833 N N . ILE A 1 106 ? -8.062 8.060 14.211 1.00 85.25 106 ILE A N 1
ATOM 834 C CA . ILE A 1 106 ? -7.561 9.257 13.519 1.00 85.25 106 ILE A CA 1
ATOM 835 C C . ILE A 1 106 ? -6.228 8.967 12.819 1.00 85.25 106 ILE A C 1
ATOM 837 O O . ILE A 1 106 ? -6.033 9.342 11.665 1.00 85.25 106 ILE A O 1
ATOM 841 N N . GLN A 1 107 ? -5.298 8.285 13.493 1.00 81.62 107 GLN A N 1
ATOM 842 C CA . GLN A 1 107 ? -4.017 7.909 12.892 1.00 81.62 107 GLN A CA 1
ATOM 843 C C . GLN A 1 107 ? -4.199 7.013 11.666 1.00 81.62 107 GLN A C 1
ATOM 845 O O . GLN A 1 107 ? -3.538 7.226 10.653 1.00 81.62 107 GLN A O 1
ATOM 850 N N . GLU A 1 108 ? -5.071 6.013 11.753 1.00 77.56 108 GLU A N 1
ATOM 851 C CA . GLU A 1 108 ? -5.333 5.084 10.655 1.00 77.56 108 GLU A CA 1
ATOM 852 C C . GLU A 1 108 ? -6.023 5.776 9.468 1.00 77.56 108 GLU A C 1
ATOM 854 O O . GLU A 1 108 ? -5.681 5.503 8.318 1.00 77.56 108 GLU A O 1
ATOM 859 N N . GLU A 1 109 ? -6.920 6.731 9.727 1.00 73.12 109 GLU A N 1
ATOM 860 C CA . GLU A 1 109 ? -7.542 7.567 8.693 1.00 73.12 109 GLU A CA 1
ATOM 861 C C . GLU A 1 109 ? -6.517 8.496 8.014 1.00 73.12 109 GLU A C 1
ATOM 863 O O . GLU A 1 109 ? -6.530 8.637 6.791 1.00 73.12 109 GLU A O 1
ATOM 868 N N . ILE A 1 110 ? -5.566 9.064 8.767 1.00 68.50 110 ILE A N 1
ATOM 869 C CA . ILE A 1 110 ? -4.486 9.910 8.219 1.00 68.50 110 ILE A CA 1
ATOM 870 C C . ILE A 1 110 ? -3.481 9.098 7.388 1.00 68.50 110 ILE A C 1
ATOM 872 O O . ILE A 1 110 ? -2.955 9.608 6.398 1.00 68.50 110 ILE A O 1
ATOM 876 N N . LYS A 1 111 ? -3.207 7.835 7.750 1.00 64.75 111 LYS A N 1
ATOM 877 C CA . LYS A 1 111 ? -2.280 6.966 6.997 1.00 64.75 111 LYS A CA 1
ATOM 878 C C . LYS A 1 111 ? -2.713 6.721 5.551 1.00 64.75 111 LYS A C 1
ATOM 880 O O . LYS A 1 111 ? -1.872 6.335 4.741 1.00 64.75 111 LYS A O 1
ATOM 885 N N . LYS A 1 112 ? -3.992 6.914 5.219 1.00 62.25 112 LYS A N 1
ATOM 886 C CA . LYS A 1 112 ? -4.528 6.751 3.863 1.00 62.25 112 LYS A CA 1
ATOM 887 C C . LYS A 1 112 ? -4.880 8.113 3.259 1.00 62.25 112 LYS A C 1
ATOM 889 O O . LYS A 1 112 ? -6.066 8.428 3.147 1.00 62.25 112 LYS A O 1
ATOM 894 N N . PRO A 1 113 ? -3.895 8.930 2.834 1.00 57.88 113 PRO A N 1
ATOM 895 C CA . PRO A 1 113 ? -4.216 10.115 2.055 1.00 57.88 113 PRO A CA 1
ATOM 896 C C . PRO A 1 113 ? -4.989 9.684 0.803 1.00 57.88 113 PRO A C 1
ATOM 898 O O . PRO A 1 113 ? -4.596 8.747 0.101 1.00 57.88 113 PRO A O 1
ATOM 901 N N . MET A 1 114 ? -6.114 10.348 0.545 1.00 64.81 114 MET A N 1
ATOM 902 C CA . MET A 1 114 ? -6.856 10.177 -0.700 1.00 64.81 114 MET A CA 1
ATOM 903 C C . MET A 1 114 ? -6.021 10.798 -1.821 1.00 64.81 114 MET A C 1
ATOM 905 O O . MET A 1 114 ? -5.681 11.978 -1.760 1.00 64.81 114 MET A O 1
ATOM 909 N N . LEU A 1 115 ? -5.663 9.991 -2.813 1.00 73.69 115 LEU A N 1
ATOM 910 C CA . LEU A 1 115 ? -4.933 10.428 -3.999 1.00 73.69 115 LEU A CA 1
ATOM 911 C C . LEU A 1 115 ? -5.952 10.530 -5.122 1.00 73.69 115 LEU A C 1
ATOM 913 O O . LEU A 1 115 ? -6.823 9.669 -5.238 1.00 73.69 115 LEU A O 1
ATOM 917 N N . SER A 1 116 ? -5.860 11.572 -5.942 1.00 79.31 116 SER A N 1
ATOM 918 C CA . SER A 1 116 ? -6.631 11.591 -7.180 1.00 79.31 116 SER A CA 1
ATOM 919 C C . SER A 1 116 ? -5.971 10.691 -8.223 1.00 79.31 116 SER A C 1
ATOM 921 O O . SER A 1 116 ? -4.764 10.421 -8.175 1.00 79.31 116 SER A O 1
ATOM 923 N N . ARG A 1 117 ? -6.757 10.242 -9.203 1.00 82.69 117 ARG A N 1
ATOM 924 C CA . ARG A 1 117 ? -6.228 9.513 -10.358 1.00 82.69 117 ARG A CA 1
ATOM 925 C C . ARG A 1 117 ? -5.155 10.335 -11.073 1.00 82.69 117 ARG A C 1
ATOM 927 O O . ARG A 1 117 ? -4.123 9.805 -11.493 1.00 82.69 117 ARG A O 1
ATOM 934 N N . GLU A 1 118 ? -5.407 11.630 -11.208 1.00 84.38 118 GLU A N 1
ATOM 935 C CA . GLU A 1 118 ? -4.530 12.587 -11.865 1.00 84.38 118 GLU A CA 1
ATOM 936 C C . GLU A 1 118 ? -3.190 12.703 -11.132 1.00 84.38 118 GLU A C 1
ATOM 938 O O . GLU A 1 118 ? -2.149 12.709 -11.788 1.00 84.38 118 GLU A O 1
ATOM 943 N N . ASP A 1 119 ? -3.191 12.710 -9.795 1.00 78.19 119 ASP A N 1
ATOM 944 C CA . ASP A 1 119 ? -1.962 12.763 -8.991 1.00 78.19 119 ASP A CA 1
ATOM 945 C C . ASP A 1 119 ? -1.089 11.524 -9.205 1.00 78.19 119 ASP A C 1
ATOM 947 O O . ASP A 1 119 ? 0.124 11.642 -9.396 1.00 78.19 119 ASP A O 1
ATOM 951 N N . VAL A 1 120 ? -1.699 10.333 -9.224 1.00 79.12 120 VAL A N 1
ATOM 952 C CA . VAL A 1 120 ? -0.988 9.067 -9.474 1.00 79.12 120 VAL A CA 1
ATOM 953 C C . VAL A 1 120 ? -0.383 9.067 -10.876 1.00 79.12 120 VAL A C 1
ATOM 955 O O . VAL A 1 120 ? 0.810 8.808 -11.050 1.00 79.12 120 VAL A O 1
ATOM 958 N N . THR A 1 121 ? -1.183 9.433 -11.875 1.00 84.56 121 THR A N 1
ATOM 959 C CA . THR A 1 121 ? -0.757 9.508 -13.279 1.00 84.56 121 THR A CA 1
ATOM 960 C C . THR A 1 121 ? 0.388 10.506 -13.451 1.00 84.56 121 THR A C 1
ATOM 962 O O . THR A 1 121 ? 1.410 10.199 -14.073 1.00 84.56 121 THR A O 1
ATOM 965 N N . PHE A 1 122 ? 0.262 11.691 -12.849 1.00 83.88 122 PHE A N 1
ATOM 966 C CA . PHE A 1 122 ? 1.280 12.734 -12.883 1.00 83.88 122 PHE A CA 1
ATOM 967 C C . PHE A 1 122 ? 2.583 12.283 -12.214 1.00 83.88 122 PHE A C 1
ATOM 969 O O . PHE A 1 122 ? 3.670 12.500 -12.763 1.00 83.88 122 PHE A O 1
ATOM 976 N N . TRP A 1 123 ? 2.484 11.621 -11.059 1.00 85.31 123 TRP A N 1
ATOM 977 C CA . TRP A 1 123 ? 3.635 11.092 -10.335 1.00 85.31 123 TRP A CA 1
ATOM 978 C C . TRP A 1 123 ? 4.408 10.067 -11.174 1.00 85.31 123 TRP A C 1
ATOM 980 O O . TRP A 1 123 ? 5.623 10.209 -11.323 1.00 85.31 123 TRP A O 1
ATOM 990 N N . ILE A 1 124 ? 3.724 9.110 -11.814 1.00 84.94 124 ILE A N 1
ATOM 991 C CA . ILE A 1 124 ? 4.363 8.120 -12.701 1.00 84.94 124 ILE A CA 1
ATOM 992 C C . ILE A 1 124 ? 4.988 8.813 -13.921 1.00 84.94 124 ILE A C 1
ATOM 994 O O . ILE A 1 124 ? 6.145 8.564 -14.270 1.00 84.94 124 ILE A O 1
ATOM 998 N N . CYS A 1 125 ? 4.267 9.747 -14.546 1.00 88.62 125 CYS A N 1
ATOM 999 C CA . CYS A 1 125 ? 4.752 10.475 -15.720 1.00 88.62 125 CYS A CA 1
ATOM 1000 C C . CYS A 1 125 ? 6.012 11.307 -15.442 1.00 88.62 125 CYS A C 1
ATOM 1002 O O . CYS A 1 125 ? 6.795 11.565 -16.361 1.00 88.62 125 CYS A O 1
ATOM 1004 N N . ARG A 1 126 ? 6.265 11.700 -14.187 1.00 87.44 126 ARG A N 1
ATOM 1005 C CA . ARG A 1 126 ? 7.493 12.407 -13.795 1.00 87.44 126 ARG A CA 1
ATOM 1006 C C . ARG A 1 126 ? 8.754 11.599 -14.110 1.00 87.44 126 ARG A C 1
ATOM 1008 O O . ARG A 1 126 ? 9.772 12.189 -14.477 1.00 87.44 126 ARG A O 1
ATOM 1015 N N . PHE A 1 127 ? 8.681 10.270 -14.029 1.00 87.62 127 PHE A N 1
ATOM 1016 C CA . PHE A 1 127 ? 9.815 9.385 -14.297 1.00 87.62 127 PHE A CA 1
ATOM 1017 C C . PHE A 1 127 ? 10.239 9.390 -15.774 1.00 87.62 127 PHE A C 1
ATOM 1019 O O . PHE A 1 127 ? 11.413 9.179 -16.068 1.00 87.62 127 PHE A O 1
ATOM 1026 N N . ARG A 1 128 ? 9.335 9.740 -16.703 1.00 90.06 128 ARG A N 1
ATOM 1027 C CA . ARG A 1 128 ? 9.623 9.813 -18.150 1.00 90.06 128 ARG A CA 1
ATOM 1028 C C . ARG A 1 128 ? 10.682 10.856 -18.511 1.00 90.06 128 ARG A C 1
ATOM 1030 O O . ARG A 1 128 ? 11.297 10.776 -19.568 1.00 90.06 128 ARG A O 1
ATOM 1037 N N . LYS A 1 129 ? 10.886 11.853 -17.648 1.00 87.88 129 LYS A N 1
ATOM 1038 C CA . LYS A 1 129 ? 11.876 12.923 -17.843 1.00 87.88 129 LYS A CA 1
ATOM 1039 C C . LYS A 1 129 ? 13.180 12.682 -17.077 1.00 87.88 129 LYS A C 1
ATOM 1041 O O . LYS A 1 129 ? 14.039 13.560 -17.084 1.00 87.88 129 LYS A O 1
ATOM 1046 N N . LEU A 1 130 ? 13.323 11.543 -16.394 1.00 85.50 130 LEU A N 1
ATOM 1047 C CA . LEU A 1 130 ? 14.537 11.237 -15.643 1.00 85.50 130 LEU A CA 1
ATOM 1048 C C . LEU A 1 130 ? 15.717 10.978 -16.574 1.00 85.50 130 LEU A C 1
ATOM 1050 O O . LEU A 1 130 ? 15.621 10.292 -17.591 1.00 85.50 130 LEU A O 1
ATOM 1054 N N . ASN A 1 131 ? 16.868 11.489 -16.168 1.00 85.06 131 ASN A N 1
ATOM 1055 C CA . ASN A 1 131 ? 18.152 11.191 -16.752 1.00 85.06 131 ASN A CA 1
ATOM 1056 C C . ASN A 1 131 ? 18.735 9.921 -16.118 1.00 85.06 131 ASN A C 1
ATOM 1058 O O . ASN A 1 131 ? 19.446 9.958 -15.110 1.00 85.06 131 ASN A O 1
ATOM 1062 N N . VAL A 1 132 ? 18.517 8.791 -16.791 1.00 83.44 132 VAL A N 1
ATOM 1063 C CA . VAL A 1 132 ? 19.052 7.471 -16.414 1.00 83.44 132 VAL A CA 1
ATOM 1064 C C . VAL A 1 132 ? 20.585 7.376 -16.443 1.00 83.44 132 VAL A C 1
ATOM 1066 O O . VAL A 1 132 ? 21.135 6.351 -16.059 1.00 83.44 132 VAL A O 1
ATOM 1069 N N . SER A 1 133 ? 21.306 8.426 -16.847 1.00 83.06 133 SER A N 1
ATOM 1070 C CA . SER A 1 133 ? 22.768 8.488 -16.696 1.00 83.06 133 SER A CA 1
ATOM 1071 C C . SER A 1 133 ? 23.186 8.772 -15.249 1.00 83.06 133 SER A C 1
ATOM 1073 O O . SER A 1 133 ? 24.316 8.479 -14.859 1.00 83.06 133 SER A O 1
ATOM 1075 N N . ARG A 1 134 ? 22.295 9.355 -14.435 1.00 84.88 134 ARG A N 1
ATOM 1076 C CA . ARG A 1 134 ? 22.567 9.676 -13.030 1.00 84.88 134 ARG A CA 1
ATOM 1077 C C . ARG A 1 134 ? 22.182 8.505 -12.147 1.00 84.88 134 ARG A C 1
ATOM 1079 O O . ARG A 1 134 ? 21.053 8.027 -12.199 1.00 84.88 134 ARG A O 1
ATOM 1086 N N . LEU A 1 135 ? 23.113 8.090 -11.289 1.00 81.38 135 LEU A N 1
ATOM 1087 C CA . LEU A 1 135 ? 22.908 6.963 -10.385 1.00 81.38 135 LEU A CA 1
ATOM 1088 C C . LEU A 1 135 ? 21.637 7.160 -9.542 1.00 81.38 135 LEU A C 1
ATOM 1090 O O . LEU A 1 135 ? 20.737 6.344 -9.625 1.00 81.38 135 LEU A O 1
ATOM 1094 N N . GLU A 1 136 ? 21.492 8.281 -8.840 1.00 81.56 136 GLU A N 1
ATOM 1095 C CA . GLU A 1 136 ? 20.314 8.564 -7.997 1.00 81.56 136 GLU A CA 1
ATOM 1096 C C . GLU A 1 136 ? 18.969 8.409 -8.729 1.00 81.56 136 GLU A C 1
ATOM 1098 O O . GLU A 1 136 ? 18.008 7.887 -8.170 1.00 81.56 136 GLU A O 1
ATOM 1103 N N . GLU A 1 137 ? 18.896 8.828 -9.991 1.00 82.00 137 GLU A N 1
ATOM 1104 C CA . GLU A 1 137 ? 17.668 8.765 -10.786 1.00 82.00 137 GLU A CA 1
ATOM 1105 C C . GLU A 1 137 ? 17.380 7.339 -11.278 1.00 82.00 137 GLU A C 1
ATOM 1107 O O . GLU A 1 137 ? 16.225 6.914 -11.260 1.00 82.00 137 GLU A O 1
ATOM 1112 N N . ARG A 1 138 ? 18.422 6.560 -11.615 1.00 84.88 138 ARG A N 1
ATOM 1113 C CA . ARG A 1 138 ? 18.291 5.111 -11.862 1.00 84.88 138 ARG A CA 1
ATOM 1114 C C . ARG A 1 138 ? 17.761 4.395 -10.628 1.00 84.88 138 ARG A C 1
ATOM 1116 O O . ARG A 1 138 ? 16.864 3.571 -10.746 1.00 84.88 138 ARG A O 1
ATOM 1123 N N . TRP A 1 139 ? 18.310 4.714 -9.459 1.00 83.62 139 TRP A N 1
ATOM 1124 C CA . TRP A 1 139 ? 17.909 4.087 -8.202 1.00 83.62 139 TRP A CA 1
ATOM 1125 C C . TRP A 1 139 ? 16.448 4.375 -7.892 1.00 83.62 139 TRP A C 1
ATOM 1127 O O . TRP A 1 139 ? 15.698 3.434 -7.682 1.00 83.62 139 TRP A O 1
ATOM 1137 N N . ARG A 1 140 ? 16.015 5.639 -7.980 1.00 83.12 140 ARG A N 1
ATOM 1138 C CA . ARG A 1 140 ? 14.601 6.005 -7.793 1.00 83.12 140 ARG A CA 1
ATOM 1139 C C . ARG A 1 140 ? 13.666 5.252 -8.735 1.00 83.12 140 ARG A C 1
ATOM 1141 O O . ARG A 1 140 ? 12.601 4.825 -8.305 1.00 83.12 140 ARG A O 1
ATOM 1148 N N . LEU A 1 141 ? 14.048 5.089 -10.004 1.00 85.06 141 LEU A N 1
ATOM 1149 C CA . LEU A 1 141 ? 13.252 4.344 -10.980 1.00 85.06 141 LEU A CA 1
ATOM 1150 C C . LEU A 1 141 ? 13.106 2.867 -10.583 1.00 85.06 141 LEU A C 1
ATOM 1152 O O . LEU A 1 141 ? 11.997 2.340 -10.591 1.00 85.06 141 LEU A O 1
ATOM 1156 N N . ILE A 1 142 ? 14.210 2.204 -10.231 1.00 85.44 142 ILE A N 1
ATOM 1157 C CA . ILE A 1 142 ? 14.184 0.785 -9.854 1.00 85.44 142 ILE A CA 1
ATOM 1158 C C . ILE A 1 142 ? 13.423 0.581 -8.545 1.00 85.44 142 ILE A C 1
ATOM 1160 O O . ILE A 1 142 ? 12.537 -0.263 -8.498 1.00 85.44 142 ILE A O 1
ATOM 1164 N N . ASP A 1 143 ? 13.712 1.392 -7.532 1.00 82.88 143 ASP A N 1
ATOM 1165 C CA . ASP A 1 143 ? 13.079 1.334 -6.210 1.00 82.88 143 ASP A CA 1
ATOM 1166 C C . ASP A 1 143 ? 11.553 1.510 -6.289 1.00 82.88 143 ASP A C 1
ATOM 1168 O O . ASP A 1 143 ? 10.799 0.850 -5.583 1.00 82.88 143 ASP A O 1
ATOM 1172 N N . SER A 1 144 ? 11.083 2.346 -7.220 1.00 80.50 144 SER A N 1
ATOM 1173 C CA . SER A 1 144 ? 9.650 2.603 -7.392 1.00 80.50 144 SER A CA 1
ATOM 1174 C C . SER A 1 144 ? 8.910 1.445 -8.073 1.00 80.50 144 SER A C 1
ATOM 1176 O O . SER A 1 144 ? 7.809 1.081 -7.658 1.00 80.50 144 SER A O 1
ATOM 1178 N N . PHE A 1 145 ? 9.478 0.858 -9.132 1.00 82.31 145 PHE A N 1
ATOM 1179 C CA . PHE A 1 145 ? 8.725 -0.033 -10.029 1.00 82.31 145 PHE A CA 1
ATOM 1180 C C . PHE A 1 145 ? 9.126 -1.507 -9.958 1.00 82.31 145 PHE A C 1
ATOM 1182 O O . PHE A 1 145 ? 8.327 -2.355 -10.358 1.00 82.31 145 PHE A O 1
ATOM 1189 N N . VAL A 1 146 ? 10.326 -1.835 -9.480 1.00 80.75 146 VAL A N 1
ATOM 1190 C CA . VAL A 1 146 ? 10.856 -3.203 -9.490 1.00 80.75 146 VAL A CA 1
ATOM 1191 C C . VAL A 1 146 ? 10.765 -3.811 -8.095 1.00 80.75 146 VAL A C 1
ATOM 1193 O O . VAL A 1 146 ? 11.280 -3.258 -7.132 1.00 80.75 146 VAL A O 1
ATOM 1196 N N . ASN A 1 147 ? 10.154 -4.989 -8.011 1.00 81.50 147 ASN A N 1
ATOM 1197 C CA . ASN A 1 147 ? 10.095 -5.799 -6.799 1.00 81.50 147 ASN A CA 1
ATOM 1198 C C . ASN A 1 147 ? 11.338 -6.694 -6.680 1.00 81.50 147 ASN A C 1
ATOM 1200 O O . ASN A 1 147 ? 12.016 -6.731 -5.657 1.00 81.50 147 ASN A O 1
ATOM 1204 N N . SER A 1 148 ? 11.658 -7.438 -7.746 1.00 78.69 148 SER A N 1
ATOM 1205 C CA . SER A 1 148 ? 12.829 -8.318 -7.760 1.00 78.69 148 SER A CA 1
ATOM 1206 C C . SER A 1 148 ? 13.356 -8.589 -9.167 1.00 78.69 148 SER A C 1
ATOM 1208 O O . SER A 1 148 ? 12.653 -8.434 -10.166 1.00 78.69 148 SER A O 1
ATOM 1210 N N . VAL A 1 149 ? 14.621 -9.006 -9.232 1.00 74.94 149 VAL A N 1
ATOM 1211 C CA . VAL A 1 149 ? 15.277 -9.464 -10.458 1.00 74.94 149 VAL A CA 1
ATOM 1212 C C . VAL A 1 149 ? 15.849 -10.853 -10.200 1.00 74.94 149 VAL A C 1
ATOM 1214 O O . VAL A 1 149 ? 16.726 -11.023 -9.353 1.00 74.94 149 VAL A O 1
ATOM 1217 N N . THR A 1 150 ? 15.358 -11.849 -10.931 1.00 76.62 150 THR A N 1
ATOM 1218 C CA . THR A 1 150 ? 15.791 -13.245 -10.825 1.00 76.62 150 THR A CA 1
ATOM 1219 C C . THR A 1 150 ? 16.527 -13.657 -12.092 1.00 76.62 150 THR A C 1
ATOM 1221 O O . THR A 1 150 ? 16.034 -13.475 -13.201 1.00 76.62 150 THR A O 1
ATOM 1224 N N . ILE A 1 151 ? 17.721 -14.224 -11.934 1.00 74.69 151 ILE A N 1
ATOM 1225 C CA . ILE A 1 151 ? 18.563 -14.669 -13.047 1.00 74.69 151 ILE A CA 1
ATOM 1226 C C . ILE A 1 151 ? 18.400 -16.184 -13.194 1.00 74.69 151 ILE A C 1
ATOM 1228 O O . ILE A 1 151 ? 18.716 -16.929 -12.266 1.00 74.69 151 ILE A O 1
ATOM 1232 N N . PHE A 1 152 ? 17.921 -16.626 -14.353 1.00 73.62 152 PHE A N 1
ATOM 1233 C CA . PHE A 1 152 ? 17.841 -18.032 -14.746 1.00 73.62 152 PHE A CA 1
ATOM 1234 C C . PHE A 1 152 ? 18.967 -18.382 -15.724 1.00 73.62 152 PHE A C 1
ATOM 1236 O O . PHE A 1 152 ? 19.729 -17.518 -16.150 1.00 73.62 152 PHE A O 1
ATOM 1243 N N . ASP A 1 153 ? 19.085 -19.663 -16.081 1.00 70.12 153 ASP A N 1
ATOM 1244 C CA . ASP A 1 153 ? 20.129 -20.128 -17.002 1.00 70.12 153 ASP A CA 1
ATOM 1245 C C . ASP A 1 153 ? 19.974 -19.576 -18.422 1.00 70.12 153 ASP A C 1
ATOM 1247 O O . ASP A 1 153 ? 20.977 -19.403 -19.100 1.00 70.12 153 ASP A O 1
ATOM 1251 N N . ASP A 1 154 ? 18.752 -19.290 -18.868 1.00 72.25 154 ASP A N 1
ATOM 1252 C CA . ASP A 1 154 ? 18.502 -18.869 -20.251 1.00 72.25 154 ASP A CA 1
ATOM 1253 C C . ASP A 1 154 ? 17.759 -17.516 -20.337 1.00 72.25 154 ASP A C 1
ATOM 1255 O O . ASP A 1 154 ? 17.424 -17.071 -21.426 1.00 72.25 154 ASP A O 1
ATOM 1259 N N . TYR A 1 155 ? 17.439 -16.868 -19.209 1.00 73.19 155 TYR A N 1
ATOM 1260 C CA . TYR A 1 155 ? 16.762 -15.564 -19.191 1.00 73.19 155 TYR A CA 1
ATOM 1261 C C . TYR A 1 155 ? 16.856 -14.865 -17.831 1.00 73.19 155 TYR A C 1
ATOM 1263 O O . TYR A 1 155 ? 17.229 -15.455 -16.819 1.00 73.19 155 TYR A O 1
ATOM 1271 N N . ILE A 1 156 ? 16.443 -13.603 -17.793 1.00 76.00 156 ILE A N 1
ATOM 1272 C CA . ILE A 1 156 ? 16.281 -12.794 -16.589 1.00 76.00 156 ILE A CA 1
ATOM 1273 C C . ILE A 1 156 ? 14.804 -12.457 -16.428 1.00 76.00 156 ILE A C 1
ATOM 1275 O O . ILE A 1 156 ? 14.150 -12.038 -17.379 1.00 76.00 156 ILE A O 1
ATOM 1279 N N . LEU A 1 157 ? 14.273 -12.652 -15.227 1.00 74.12 157 LEU A N 1
ATOM 1280 C CA . LEU A 1 157 ? 12.909 -12.302 -14.862 1.00 74.12 157 LEU A CA 1
ATOM 1281 C C . LEU A 1 157 ? 12.929 -11.044 -13.998 1.00 74.12 157 LEU A C 1
ATOM 1283 O O . LEU A 1 157 ? 13.540 -11.032 -12.932 1.00 74.12 157 LEU A O 1
ATOM 1287 N N . ILE A 1 158 ? 12.257 -9.995 -14.455 1.00 76.88 158 ILE A N 1
ATOM 1288 C CA . ILE A 1 158 ? 12.005 -8.783 -13.679 1.00 76.88 158 ILE A CA 1
ATOM 1289 C C . ILE A 1 158 ? 10.562 -8.855 -13.192 1.00 76.88 158 ILE A C 1
ATOM 1291 O O . ILE A 1 158 ? 9.635 -8.844 -14.004 1.00 76.88 158 ILE A O 1
ATOM 1295 N N . ALA A 1 159 ? 10.388 -8.927 -11.877 1.00 76.19 159 ALA A N 1
ATOM 1296 C CA . ALA A 1 159 ? 9.092 -8.802 -11.233 1.00 76.19 159 ALA A CA 1
ATOM 1297 C C . ALA A 1 159 ? 8.886 -7.343 -10.829 1.00 76.19 159 ALA A C 1
ATOM 1299 O O . ALA A 1 159 ? 9.692 -6.774 -10.091 1.00 76.19 159 ALA A O 1
ATOM 1300 N N . PHE A 1 160 ? 7.812 -6.737 -11.313 1.00 74.75 160 PHE A N 1
ATOM 1301 C CA . PHE A 1 160 ? 7.432 -5.364 -11.020 1.00 74.75 160 PHE A CA 1
ATOM 1302 C C . PHE A 1 160 ? 6.464 -5.286 -9.831 1.00 74.75 160 PHE A C 1
ATOM 1304 O O . PHE A 1 160 ? 5.798 -6.260 -9.485 1.00 74.75 160 PHE A O 1
ATOM 1311 N N . ASN A 1 161 ? 6.347 -4.099 -9.233 1.00 71.88 161 ASN A N 1
ATOM 1312 C CA . ASN A 1 161 ? 5.432 -3.783 -8.130 1.00 71.88 161 ASN A CA 1
ATOM 1313 C C . ASN A 1 161 ? 3.956 -3.666 -8.585 1.00 71.88 161 ASN A C 1
ATOM 1315 O O . ASN A 1 161 ? 3.265 -2.716 -8.228 1.00 71.88 161 ASN A O 1
ATOM 1319 N N . TYR A 1 162 ? 3.457 -4.599 -9.404 1.00 69.44 162 TYR A N 1
ATOM 1320 C CA . TYR A 1 162 ? 2.041 -4.686 -9.782 1.00 69.44 162 TYR A CA 1
ATOM 1321 C C . TYR A 1 162 ? 1.645 -6.110 -10.201 1.00 69.44 162 TYR A C 1
ATOM 1323 O O . TYR A 1 162 ? 2.487 -6.931 -10.565 1.00 69.44 162 TYR A O 1
ATOM 1331 N N . LYS A 1 163 ? 0.343 -6.415 -10.137 1.00 56.47 163 LYS A N 1
ATOM 1332 C CA . LYS A 1 163 ? -0.189 -7.749 -10.453 1.00 56.47 163 LYS A CA 1
ATOM 1333 C C . LYS A 1 163 ? 0.053 -8.097 -11.929 1.00 56.47 163 LYS A C 1
ATOM 1335 O O . LYS A 1 163 ? -0.212 -7.261 -12.787 1.00 56.47 163 LYS A O 1
ATOM 1340 N N . ASP A 1 164 ? 0.546 -9.312 -12.184 1.00 59.34 164 ASP A N 1
ATOM 1341 C CA . ASP A 1 164 ? 0.948 -9.834 -13.504 1.00 59.34 164 ASP A CA 1
ATOM 1342 C C . ASP A 1 164 ? 2.130 -9.078 -14.157 1.00 59.34 164 ASP A C 1
ATOM 1344 O O . ASP A 1 164 ? 2.403 -9.210 -15.351 1.00 59.34 164 ASP A O 1
ATOM 1348 N N . GLY A 1 165 ? 2.873 -8.299 -13.363 1.00 62.09 165 GLY A N 1
ATOM 1349 C CA . GLY A 1 165 ? 4.037 -7.531 -13.791 1.00 62.09 165 GLY A CA 1
ATOM 1350 C C . GLY A 1 165 ? 5.309 -8.362 -13.912 1.00 62.09 165 GLY A C 1
ATOM 1351 O O . GLY A 1 165 ? 6.309 -8.044 -13.280 1.00 62.09 165 GLY A O 1
ATOM 1352 N N . GLU A 1 166 ? 5.300 -9.416 -14.717 1.00 65.25 166 GLU A N 1
ATOM 1353 C CA . GLU A 1 166 ? 6.506 -10.180 -15.037 1.00 65.25 166 GLU A CA 1
ATOM 1354 C C . GLU A 1 166 ? 7.029 -9.780 -16.417 1.00 65.25 166 GLU A C 1
ATOM 1356 O O . GLU A 1 166 ? 6.293 -9.722 -17.401 1.00 65.25 166 GLU A O 1
ATOM 1361 N N . THR A 1 167 ? 8.319 -9.460 -16.515 1.00 71.88 167 THR A N 1
ATOM 1362 C CA . THR A 1 167 ? 8.983 -9.256 -17.809 1.00 71.88 167 THR A CA 1
ATOM 1363 C C . THR A 1 167 ? 10.206 -10.140 -17.897 1.00 71.88 167 THR A C 1
ATOM 1365 O O . THR A 1 167 ? 11.093 -10.095 -17.047 1.00 71.88 167 THR A O 1
ATOM 1368 N N . ARG A 1 168 ? 10.242 -10.944 -18.956 1.00 70.25 168 ARG A N 1
ATOM 1369 C CA . ARG A 1 168 ? 11.366 -11.806 -19.290 1.00 70.25 168 ARG A CA 1
ATOM 1370 C C . ARG A 1 168 ? 12.292 -11.085 -20.264 1.00 70.25 168 ARG A C 1
ATOM 1372 O O . ARG A 1 168 ? 11.830 -10.582 -21.283 1.00 70.25 168 ARG A O 1
ATOM 1379 N N . LEU A 1 169 ? 13.582 -11.080 -19.958 1.00 68.06 169 LEU A N 1
ATOM 1380 C CA . LEU A 1 169 ? 14.653 -10.616 -20.836 1.00 68.06 169 LEU A CA 1
ATOM 1381 C C . LEU A 1 169 ? 15.556 -11.795 -21.190 1.00 68.06 169 LEU A C 1
ATOM 1383 O O . LEU A 1 169 ? 15.949 -12.546 -20.299 1.00 68.06 169 LEU A O 1
ATOM 1387 N N . ASP A 1 170 ? 15.894 -11.963 -22.464 1.00 71.44 170 ASP A N 1
ATOM 1388 C CA . ASP A 1 170 ? 16.896 -12.945 -22.882 1.00 71.44 170 ASP A CA 1
ATOM 1389 C C . ASP A 1 170 ? 18.308 -12.350 -22.737 1.00 71.44 170 ASP A C 1
ATOM 1391 O O . ASP A 1 170 ? 18.515 -11.142 -22.872 1.00 71.44 170 ASP A O 1
ATOM 1395 N N . PHE A 1 171 ? 19.306 -13.188 -22.467 1.00 65.44 171 PHE A N 1
ATOM 1396 C CA . PHE A 1 171 ? 20.700 -12.756 -22.403 1.00 65.44 171 PHE A CA 1
ATOM 1397 C C . PHE A 1 171 ? 21.215 -12.239 -23.749 1.00 65.44 171 PHE A C 1
ATOM 1399 O O . PHE A 1 171 ? 22.044 -11.327 -23.762 1.00 65.44 171 PHE A O 1
ATOM 1406 N N . SER A 1 172 ? 20.696 -12.748 -24.872 1.00 65.69 172 SER A N 1
ATOM 1407 C CA . SER A 1 172 ? 21.039 -12.239 -26.208 1.00 65.69 172 SER A CA 1
ATOM 1408 C C . SER A 1 172 ? 20.732 -10.747 -26.369 1.00 65.69 172 SER A C 1
ATOM 1410 O O . SER A 1 172 ? 21.489 -10.016 -27.011 1.00 65.69 172 SER A O 1
ATOM 1412 N N . ASP A 1 173 ? 19.658 -10.275 -25.737 1.00 62.84 173 ASP A N 1
ATOM 1413 C CA . ASP A 1 173 ? 19.206 -8.885 -25.834 1.00 62.84 173 ASP A CA 1
ATOM 1414 C C . ASP A 1 173 ? 20.093 -7.951 -24.993 1.00 62.84 173 ASP A C 1
ATOM 1416 O O . ASP A 1 173 ? 20.307 -6.786 -25.338 1.00 62.84 173 ASP A O 1
ATOM 1420 N N . ILE A 1 174 ? 20.693 -8.491 -23.929 1.00 60.78 174 ILE A N 1
ATOM 1421 C CA . ILE A 1 174 ? 21.612 -7.789 -23.024 1.00 60.78 174 ILE A CA 1
ATOM 1422 C C . ILE A 1 174 ? 23.003 -7.647 -23.658 1.00 60.78 174 ILE A C 1
ATOM 1424 O O . ILE A 1 174 ? 23.633 -6.596 -23.541 1.00 60.78 174 ILE A O 1
ATOM 1428 N N . GLU A 1 175 ? 23.487 -8.683 -24.350 1.00 56.66 175 GLU A N 1
ATOM 1429 C CA . GLU A 1 175 ? 24.819 -8.692 -24.978 1.00 56.66 175 GLU A CA 1
ATOM 1430 C C . GLU A 1 175 ? 24.915 -7.787 -26.216 1.00 56.66 175 GLU A C 1
ATOM 1432 O O . GLU A 1 175 ? 25.994 -7.279 -26.527 1.00 56.66 175 GLU A O 1
ATOM 1437 N N . SER A 1 176 ? 23.791 -7.526 -26.888 1.00 51.84 176 SER A N 1
ATOM 1438 C CA . SER A 1 176 ? 23.734 -6.639 -28.059 1.00 51.84 176 SER A CA 1
ATOM 1439 C C . SER A 1 176 ? 23.887 -5.146 -27.723 1.00 51.84 176 SER A C 1
ATOM 1441 O O . SER A 1 176 ? 24.204 -4.351 -28.608 1.00 51.84 176 SER A O 1
ATOM 1443 N N . SER A 1 177 ? 23.682 -4.763 -26.455 1.00 46.66 177 SER A N 1
ATOM 1444 C CA . SER A 1 177 ? 23.437 -3.367 -26.071 1.00 46.66 177 SER A CA 1
ATOM 1445 C C . SER A 1 177 ? 24.661 -2.594 -25.561 1.00 46.66 177 SER A C 1
ATOM 1447 O O . SER A 1 177 ? 24.543 -1.392 -25.378 1.00 46.66 177 SER A O 1
ATOM 1449 N N . ASP A 1 178 ? 25.838 -3.210 -25.373 1.00 41.78 178 ASP A N 1
ATOM 1450 C CA . ASP A 1 178 ? 27.047 -2.492 -24.920 1.00 41.78 178 ASP A CA 1
ATOM 1451 C C . ASP A 1 178 ? 28.354 -3.188 -25.368 1.00 41.78 178 ASP A C 1
ATOM 1453 O O . ASP A 1 178 ? 28.969 -3.965 -24.632 1.00 41.78 178 ASP A O 1
ATOM 1457 N N . LEU A 1 179 ? 28.843 -2.855 -26.569 1.00 41.75 179 LEU A N 1
ATOM 1458 C CA . LEU A 1 179 ? 30.239 -3.080 -26.973 1.00 41.75 179 LEU A CA 1
ATOM 1459 C C . LEU A 1 179 ? 30.930 -1.732 -27.218 1.00 41.75 179 LEU A C 1
ATOM 1461 O O . LEU A 1 179 ? 31.206 -1.364 -28.353 1.00 41.75 179 LEU A O 1
ATOM 1465 N N . GLN A 1 180 ? 31.270 -1.019 -26.140 1.00 36.12 180 GLN A N 1
ATOM 1466 C CA . GLN A 1 180 ? 32.541 -0.292 -26.075 1.00 36.12 180 GLN A CA 1
ATOM 1467 C C . GLN A 1 180 ? 33.208 -0.479 -24.710 1.00 36.12 180 GLN A C 1
ATOM 1469 O O . GLN A 1 180 ? 32.807 0.042 -23.674 1.00 36.12 180 GLN A O 1
ATOM 1474 N N . SER A 1 181 ? 34.264 -1.284 -24.766 1.00 50.94 181 SER A N 1
ATOM 1475 C CA . SER A 1 181 ? 35.265 -1.514 -23.740 1.00 50.94 181 SER A CA 1
ATOM 1476 C C . SER A 1 181 ? 36.061 -0.239 -23.462 1.00 50.94 181 SER A C 1
ATOM 1478 O O . SER A 1 181 ? 36.812 0.193 -24.332 1.00 50.94 181 SER A O 1
ATOM 1480 N N . VAL A 1 182 ? 36.030 0.257 -22.225 1.00 34.94 182 VAL A N 1
ATOM 1481 C CA . VAL A 1 182 ? 37.190 0.918 -21.608 1.00 34.94 182 VAL A CA 1
ATOM 1482 C C . VAL A 1 182 ? 37.291 0.502 -20.140 1.00 34.94 182 VAL A C 1
ATOM 1484 O O . VAL 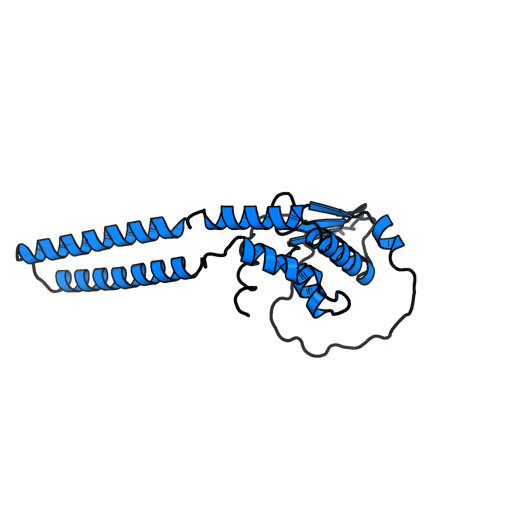A 1 182 ? 36.386 0.724 -19.340 1.00 34.94 182 VAL A O 1
ATOM 1487 N N . GLY A 1 183 ? 38.394 -0.164 -19.791 1.00 43.69 183 GLY A N 1
ATOM 1488 C CA . GLY A 1 183 ? 38.737 -0.469 -18.406 1.00 43.69 183 GLY A CA 1
ATOM 1489 C C . GLY A 1 183 ? 39.056 0.815 -17.642 1.00 43.69 183 GLY A C 1
ATOM 1490 O O . GLY A 1 183 ? 39.883 1.607 -18.089 1.00 43.69 183 GLY A O 1
ATOM 1491 N N . GLY A 1 184 ? 38.407 1.009 -16.494 1.00 27.70 184 GLY A N 1
ATOM 1492 C CA . GLY A 1 184 ? 38.680 2.098 -15.553 1.00 27.70 184 GLY A CA 1
ATOM 1493 C C . GLY A 1 184 ? 39.101 1.556 -14.179 1.00 27.70 184 GLY A C 1
ATOM 1494 O O . GLY A 1 184 ? 38.665 0.462 -13.812 1.00 27.70 184 GLY A O 1
ATOM 1495 N N . PRO A 1 185 ? 39.969 2.262 -13.427 1.00 29.67 185 PRO A N 1
ATOM 1496 C CA . PRO A 1 185 ? 40.662 1.709 -12.268 1.00 29.67 185 PRO A CA 1
ATOM 1497 C C . PRO A 1 185 ? 39.782 1.622 -11.017 1.00 29.67 185 PRO A C 1
ATOM 1499 O O . PRO A 1 185 ? 38.838 2.387 -10.829 1.00 29.67 185 PRO A O 1
ATOM 1502 N N . TRP A 1 186 ? 40.159 0.693 -10.135 1.00 34.00 186 TRP A N 1
ATOM 1503 C CA . TRP A 1 186 ? 39.601 0.509 -8.797 1.00 34.00 186 TRP A CA 1
ATOM 1504 C C . TRP A 1 186 ? 39.703 1.791 -7.959 1.00 34.00 186 TRP A C 1
ATOM 1506 O O . TRP A 1 186 ? 40.799 2.320 -7.774 1.00 34.00 186 TRP A O 1
ATOM 1516 N N . VAL A 1 187 ? 38.581 2.234 -7.384 1.00 30.05 187 VAL A N 1
ATOM 1517 C CA . VAL A 1 187 ? 38.560 3.257 -6.330 1.00 30.05 187 VAL A CA 1
ATOM 1518 C C . VAL A 1 187 ? 37.856 2.688 -5.096 1.00 30.05 187 VAL A C 1
ATOM 1520 O O . VAL A 1 187 ? 36.721 2.222 -5.163 1.00 30.05 187 VAL A O 1
ATOM 1523 N N . SER A 1 188 ? 38.590 2.686 -3.983 1.00 26.70 188 SER A N 1
ATOM 1524 C CA . SER A 1 188 ? 38.219 2.207 -2.644 1.00 26.70 188 SER A CA 1
ATOM 1525 C C . SER A 1 188 ? 37.108 3.053 -1.978 1.00 26.70 188 SER A C 1
ATOM 1527 O O . SER A 1 188 ? 36.829 4.165 -2.426 1.00 26.70 188 SER A O 1
ATOM 1529 N N . PRO A 1 189 ? 36.459 2.551 -0.905 1.00 28.11 189 PRO A N 1
ATOM 1530 C CA . PRO A 1 189 ? 35.123 2.969 -0.494 1.00 28.11 189 PRO A CA 1
ATOM 1531 C C . PRO A 1 189 ? 35.147 4.219 0.389 1.00 28.11 189 PRO A C 1
ATOM 1533 O O . PRO A 1 189 ? 35.861 4.274 1.390 1.00 28.11 189 PRO A O 1
ATOM 1536 N N . ILE A 1 190 ? 34.303 5.200 0.070 1.00 27.56 190 ILE A N 1
ATOM 1537 C CA . ILE A 1 190 ? 34.016 6.324 0.964 1.00 27.56 190 ILE A CA 1
ATOM 1538 C C . ILE A 1 190 ? 32.631 6.101 1.580 1.00 27.56 190 ILE A C 1
ATOM 1540 O O . ILE A 1 190 ? 31.620 6.123 0.889 1.00 27.56 190 ILE A O 1
ATOM 1544 N N . ARG A 1 191 ? 32.662 5.817 2.890 1.00 24.55 191 ARG A N 1
ATOM 1545 C CA . ARG A 1 191 ? 31.611 5.886 3.923 1.00 24.55 191 ARG A CA 1
ATOM 1546 C C . ARG A 1 191 ? 30.150 5.900 3.446 1.00 24.55 191 ARG A C 1
ATOM 1548 O O . ARG A 1 191 ? 29.611 6.928 3.051 1.00 24.55 191 ARG A O 1
ATOM 1555 N N . ALA A 1 192 ? 29.503 4.753 3.640 1.00 28.08 192 ALA A N 1
ATOM 1556 C CA . ALA A 1 192 ? 28.059 4.583 3.622 1.00 28.08 192 ALA A CA 1
ATOM 1557 C C . ALA A 1 192 ? 27.368 5.530 4.621 1.00 28.08 192 ALA A C 1
ATOM 1559 O O . ALA A 1 192 ? 27.710 5.539 5.806 1.00 28.08 192 ALA A O 1
ATOM 1560 N N . HIS A 1 193 ? 26.367 6.273 4.147 1.00 23.00 193 HIS A N 1
ATOM 1561 C CA . HIS A 1 193 ? 25.258 6.688 4.998 1.00 23.00 193 HIS A CA 1
ATOM 1562 C C . HIS A 1 193 ? 24.263 5.521 5.082 1.00 23.00 193 HIS A C 1
ATOM 1564 O O . HIS A 1 193 ? 24.047 4.836 4.079 1.00 23.00 193 HIS A O 1
ATOM 1570 N N . PRO A 1 194 ? 23.726 5.231 6.277 1.00 28.78 194 PRO A N 1
ATOM 1571 C CA . PRO A 1 194 ? 22.892 4.067 6.494 1.00 28.78 194 PRO A CA 1
ATOM 1572 C C . PRO A 1 194 ? 21.541 4.321 5.834 1.00 28.78 194 PRO A C 1
ATOM 1574 O O . PRO A 1 194 ? 21.029 5.428 5.914 1.00 28.78 194 PRO A O 1
ATOM 1577 N N . PHE A 1 195 ? 21.012 3.321 5.145 1.00 26.89 195 PHE A N 1
ATOM 1578 C CA . PHE A 1 195 ? 19.667 2.771 5.319 1.00 26.89 195 PHE A CA 1
ATOM 1579 C C . PHE A 1 195 ? 19.346 1.963 4.057 1.00 26.89 195 PHE A C 1
ATOM 1581 O O . PHE A 1 195 ? 19.113 2.505 2.985 1.00 26.89 195 PHE A O 1
ATOM 1588 N N . PHE A 1 196 ? 19.399 0.641 4.251 1.00 30.09 196 PHE A N 1
ATOM 1589 C CA . PHE A 1 196 ? 19.053 -0.445 3.330 1.00 30.09 196 PHE A CA 1
ATOM 1590 C C . PHE A 1 196 ? 20.102 -0.845 2.277 1.00 30.09 196 PHE A C 1
ATOM 1592 O O . PHE A 1 196 ? 19.954 -0.686 1.071 1.00 30.09 196 PHE A O 1
ATOM 1599 N N . ASN A 1 197 ? 21.133 -1.546 2.767 1.00 27.36 197 ASN A N 1
ATOM 1600 C CA . ASN A 1 197 ? 21.564 -2.773 2.093 1.00 27.36 197 ASN A CA 1
ATOM 1601 C C . ASN A 1 197 ? 20.347 -3.704 1.994 1.00 27.36 197 ASN A C 1
ATOM 1603 O O . ASN A 1 197 ? 19.777 -4.007 3.040 1.00 27.36 197 ASN A O 1
ATOM 1607 N N . ASN A 1 198 ? 19.976 -4.137 0.785 1.00 26.91 198 ASN A N 1
ATOM 1608 C CA . ASN A 1 198 ? 19.600 -5.521 0.440 1.00 26.91 198 ASN A CA 1
ATOM 1609 C C . ASN A 1 198 ? 18.870 -5.571 -0.916 1.00 26.91 198 ASN A C 1
ATOM 1611 O O . ASN A 1 198 ? 17.661 -5.766 -0.972 1.00 26.91 198 ASN A O 1
ATOM 1615 N N . LEU A 1 199 ? 19.616 -5.521 -2.028 1.00 31.06 199 LEU A N 1
ATOM 1616 C CA . LEU A 1 199 ? 19.199 -6.267 -3.221 1.00 31.06 199 LEU A CA 1
ATOM 1617 C C . LEU A 1 199 ? 19.524 -7.738 -2.930 1.00 31.06 199 LEU A C 1
ATOM 1619 O O . LEU A 1 199 ? 20.609 -8.232 -3.245 1.00 31.06 199 LEU A O 1
ATOM 1623 N N . GLN A 1 200 ? 18.637 -8.407 -2.196 1.00 27.59 200 GLN A N 1
ATOM 1624 C CA . GLN A 1 200 ? 18.830 -9.804 -1.843 1.00 27.59 200 GLN A CA 1
ATOM 1625 C C . GLN A 1 200 ? 18.492 -10.654 -3.068 1.00 27.59 200 GLN A C 1
ATOM 1627 O O . GLN A 1 200 ? 17.327 -10.936 -3.334 1.00 27.59 200 GLN A O 1
ATOM 1632 N N . ILE A 1 201 ? 19.518 -11.067 -3.820 1.00 27.80 201 ILE A N 1
ATOM 1633 C CA . ILE A 1 201 ? 19.407 -12.165 -4.787 1.00 27.80 201 ILE A CA 1
ATOM 1634 C C . ILE A 1 201 ? 19.060 -13.415 -3.966 1.00 27.80 201 ILE A C 1
ATOM 1636 O O . ILE A 1 201 ? 19.944 -14.076 -3.421 1.00 27.80 201 ILE A O 1
ATOM 1640 N N . SER A 1 202 ? 17.767 -13.684 -3.801 1.00 24.39 202 SER A N 1
ATOM 1641 C CA . SER A 1 202 ? 17.256 -14.801 -3.007 1.00 24.39 202 SER A CA 1
ATOM 1642 C C . SER A 1 202 ? 16.614 -15.830 -3.930 1.00 24.39 202 SER A C 1
ATOM 1644 O O . SER A 1 202 ? 15.743 -15.500 -4.730 1.00 24.39 202 SER A O 1
ATOM 1646 N N . PHE A 1 203 ? 17.052 -17.082 -3.801 1.00 22.81 203 PHE A N 1
ATOM 1647 C CA . PHE A 1 203 ? 16.311 -18.253 -4.264 1.00 22.81 203 PHE A CA 1
ATOM 1648 C C . PHE A 1 203 ? 15.054 -18.427 -3.389 1.00 22.81 203 PHE A C 1
ATOM 1650 O O . PHE A 1 203 ? 15.140 -18.246 -2.177 1.00 22.81 203 PHE A O 1
ATOM 1657 N N . GLU A 1 204 ? 13.926 -18.750 -4.030 1.00 25.27 204 GLU A N 1
ATOM 1658 C CA . GLU A 1 204 ? 12.583 -19.065 -3.497 1.00 25.27 204 GLU A CA 1
ATOM 1659 C C . GLU A 1 204 ? 12.410 -19.205 -1.970 1.00 25.27 204 GLU A C 1
ATOM 1661 O O . GLU A 1 204 ? 12.949 -20.115 -1.340 1.00 25.27 204 GLU A O 1
ATOM 1666 N N . SER A 1 205 ? 11.509 -18.402 -1.393 1.00 26.61 205 SER A N 1
ATOM 1667 C CA . SER A 1 205 ? 10.180 -18.839 -0.909 1.00 26.61 205 SER A CA 1
ATOM 1668 C C . SER A 1 205 ? 9.557 -17.798 0.038 1.00 26.61 205 SER A C 1
ATOM 1670 O O . SER A 1 205 ? 10.191 -17.375 0.994 1.00 26.61 205 SER A O 1
ATOM 1672 N N . GLY A 1 206 ? 8.289 -17.449 -0.212 1.00 26.86 206 GLY A N 1
ATOM 1673 C CA . GLY 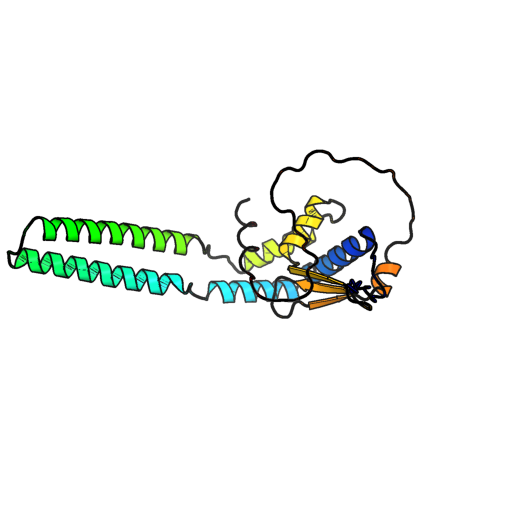A 1 206 ? 7.332 -17.012 0.814 1.00 26.86 206 GLY A CA 1
ATOM 1674 C C . GLY A 1 206 ? 7.393 -15.560 1.311 1.00 26.86 206 GLY A C 1
ATOM 1675 O O . GLY A 1 206 ? 8.300 -15.189 2.038 1.00 26.86 206 GLY A O 1
ATOM 1676 N N . THR A 1 207 ? 6.311 -14.826 1.007 1.00 31.17 207 THR A N 1
ATOM 1677 C CA . THR A 1 207 ? 5.655 -13.778 1.828 1.00 31.17 207 THR A CA 1
ATOM 1678 C C . THR A 1 207 ? 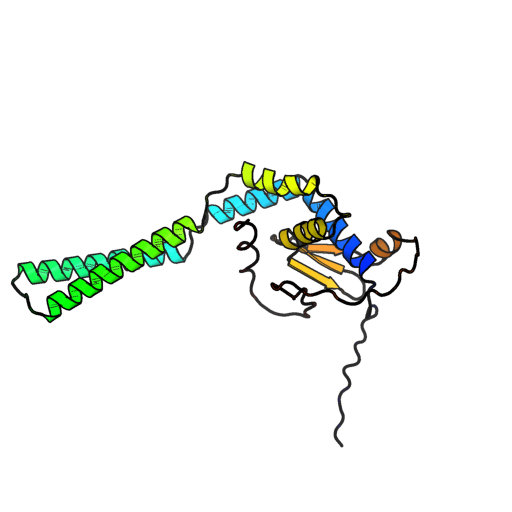6.484 -12.574 2.300 1.00 31.17 207 THR A C 1
ATOM 1680 O O . THR A 1 207 ? 7.317 -12.729 3.177 1.00 31.17 207 THR A O 1
ATOM 1683 N N . GLU A 1 208 ? 6.171 -11.373 1.780 1.00 27.95 208 GLU A N 1
ATOM 1684 C CA . GLU A 1 208 ? 5.873 -10.117 2.523 1.00 27.95 208 GLU A CA 1
ATOM 1685 C C . GLU A 1 208 ? 6.003 -8.882 1.598 1.00 27.95 208 GLU A C 1
ATOM 1687 O O . GLU A 1 208 ? 7.082 -8.351 1.360 1.00 27.95 208 GLU A O 1
ATOM 1692 N N . MET A 1 209 ? 4.867 -8.413 1.069 1.00 29.39 209 MET A N 1
ATOM 1693 C CA . MET A 1 209 ? 4.718 -7.268 0.145 1.00 29.39 209 MET A CA 1
ATOM 1694 C C . MET A 1 209 ? 4.554 -5.905 0.862 1.00 29.39 209 MET A C 1
ATOM 1696 O O . MET A 1 209 ? 4.004 -4.968 0.291 1.00 29.39 209 MET A O 1
ATOM 1700 N N . TYR A 1 210 ? 4.967 -5.771 2.128 1.00 30.98 210 TYR A N 1
ATOM 1701 C CA . TYR A 1 210 ? 4.385 -4.747 3.015 1.00 30.98 210 TYR A CA 1
ATOM 1702 C C . TYR A 1 210 ? 5.170 -3.446 3.251 1.00 30.98 210 TYR A C 1
ATOM 1704 O O . TYR A 1 210 ? 4.632 -2.552 3.898 1.00 30.98 210 TYR A O 1
ATOM 1712 N N . TYR A 1 211 ? 6.380 -3.256 2.713 1.00 30.12 211 TYR A N 1
ATOM 1713 C CA . TYR A 1 211 ? 7.202 -2.094 3.112 1.00 30.12 211 TYR A CA 1
ATOM 1714 C C . TYR A 1 211 ? 7.532 -1.064 2.023 1.00 30.12 211 TYR A C 1
ATOM 1716 O O . TYR A 1 211 ? 7.932 0.049 2.360 1.00 30.12 211 TYR A O 1
ATOM 1724 N N . PHE A 1 212 ? 7.301 -1.358 0.741 1.00 30.91 212 PHE A N 1
ATOM 1725 C CA . PHE A 1 212 ? 7.767 -0.475 -0.340 1.00 30.91 212 PHE A CA 1
ATOM 1726 C C . PHE A 1 212 ? 6.910 0.779 -0.586 1.00 30.91 212 PHE A C 1
ATOM 1728 O O . PHE A 1 212 ? 7.417 1.775 -1.091 1.00 30.91 212 PHE A O 1
ATOM 1735 N N . PHE A 1 213 ? 5.646 0.809 -0.151 1.00 29.59 213 PHE A N 1
ATOM 1736 C CA . PHE A 1 213 ? 4.804 2.007 -0.298 1.00 29.59 213 PHE A CA 1
ATOM 1737 C C . PHE A 1 213 ? 5.019 3.070 0.794 1.00 29.59 213 PHE A C 1
ATOM 1739 O O . PHE A 1 213 ? 4.583 4.207 0.630 1.00 29.59 213 PHE A O 1
ATOM 1746 N N . LEU A 1 214 ? 5.713 2.748 1.892 1.00 27.52 214 LEU A N 1
ATOM 1747 C CA . LEU A 1 214 ? 5.824 3.654 3.043 1.00 27.52 214 LEU A CA 1
ATOM 1748 C C . LEU A 1 214 ? 6.942 4.707 2.936 1.00 27.52 214 LEU A C 1
ATOM 1750 O O . LEU A 1 214 ? 6.945 5.640 3.734 1.00 27.52 214 LEU A O 1
ATOM 1754 N N . PHE A 1 215 ? 7.859 4.621 1.963 1.00 27.48 215 PHE A N 1
ATOM 1755 C CA . PHE A 1 215 ? 9.028 5.517 1.919 1.00 27.48 215 PHE A CA 1
ATOM 1756 C C . PHE A 1 215 ? 9.025 6.598 0.826 1.00 27.48 215 PHE A C 1
ATOM 175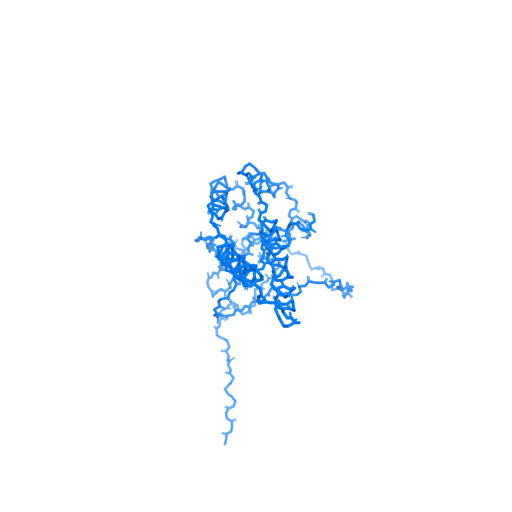8 O O . PHE A 1 215 ? 9.759 7.573 0.966 1.00 27.48 215 PHE A O 1
ATOM 1765 N N . SER A 1 216 ? 8.167 6.531 -0.203 1.00 28.25 216 SER A N 1
ATOM 1766 C CA . SER A 1 216 ? 8.098 7.611 -1.212 1.00 28.25 216 SER A CA 1
ATOM 1767 C C . SER A 1 216 ? 7.247 8.820 -0.782 1.00 28.25 216 SER A C 1
ATOM 1769 O O . SER A 1 216 ? 7.215 9.812 -1.507 1.00 28.25 216 SER A O 1
ATOM 1771 N N . ALA A 1 217 ? 6.561 8.759 0.366 1.00 27.17 217 ALA A N 1
ATOM 1772 C CA . ALA A 1 217 ? 5.675 9.827 0.850 1.00 27.17 217 ALA A CA 1
ATOM 1773 C C . ALA A 1 217 ? 6.266 10.679 1.995 1.00 27.17 217 ALA A C 1
ATOM 1775 O O . ALA A 1 217 ? 5.634 11.642 2.419 1.00 27.17 217 ALA A O 1
ATOM 1776 N N . TYR A 1 218 ? 7.473 10.361 2.481 1.00 28.81 218 TYR A N 1
ATOM 1777 C CA . TYR A 1 218 ? 8.184 11.152 3.500 1.00 28.81 218 TYR A CA 1
ATOM 1778 C C . TYR A 1 218 ? 9.415 11.888 2.939 1.00 28.81 218 TYR A C 1
ATOM 1780 O O . TYR A 1 218 ? 10.418 12.062 3.636 1.00 28.81 218 TYR A O 1
ATOM 1788 N N . MET A 1 219 ? 9.324 12.360 1.688 1.00 28.70 219 MET A N 1
ATOM 1789 C CA . MET A 1 219 ? 10.173 13.441 1.171 1.00 28.70 219 MET A CA 1
ATOM 1790 C C . MET A 1 219 ? 9.469 14.292 0.116 1.00 28.70 219 MET A C 1
ATOM 1792 O O . MET A 1 219 ? 8.925 13.709 -0.847 1.00 28.70 219 MET A O 1
#